Protein AF-K5WL97-F1 (afdb_monomer)

Sequence (312 aa):
MARLYLFSSLSELELNFFSGMVWQTVQSAEDGTITLSHPSKYFMLQSSIMQALLDPSARHIPRLRSFVLNNLIPFPAPEYEGNVLKSIMSGLEDFSLTAHALRFKGRRGEDMWSWFWSEMMSERFLGPAQHTLTSLTLFSDQPIGQFPTVDLSWLRFPRLMTLNLTGFVFSEHCLTEDFIVYHGRTLRSLMLDTCPMHVGNTDDTPLRPWALLYQRFSDKLTALLEFKTLRRTGWGLHEHDKRLELQSPYERSITGYGYERGKGVKLTPNVLQADRVALRNFLRTINGRRQLQHLLPLVLPELPVTPASICI

Nearest PDB structures (foldseek):
  6bro-assembly1_B  TM=5.347E-01  e=6.798E-03  Oryza sativa Japonica Group
  5zb2-assembly1_A-2  TM=4.886E-01  e=2.552E+00  Saccharomyces cerevisiae S288C
  6aje-assembly1_A  TM=2.004E-01  e=1.240E-01  Eimeria tenella
  3auo-assembly2_B  TM=2.751E-01  e=1.312E+00  Thermus thermophilus HB8
  6aje-assembly3_C  TM=2.048E-01  e=2.128E+00  Eimeria tenella

Solvent-accessible surface area (backbone atoms only — not comparable to full-atom values): 16832 Å² total; per-residue (Å²): 128,73,62,60,54,79,39,68,83,40,38,66,48,78,46,71,56,54,99,65,93,73,87,63,67,48,66,36,46,98,88,45,47,71,54,74,85,67,63,52,72,52,56,52,50,42,52,55,51,49,47,49,74,38,40,81,83,56,92,44,79,42,71,27,34,33,42,34,38,36,54,34,66,58,61,87,52,78,54,59,76,35,70,50,41,36,56,42,30,42,52,18,34,33,41,36,40,31,37,39,79,69,59,38,60,52,68,60,37,56,51,35,48,30,45,32,52,42,44,46,43,43,61,43,51,47,52,42,17,22,82,45,22,29,32,42,34,46,34,37,40,41,55,30,34,71,35,44,50,33,67,48,53,84,63,64,42,88,46,26,28,35,42,35,41,26,16,47,34,40,48,80,82,38,34,60,55,49,32,56,46,71,32,8,79,46,24,29,34,40,37,37,35,45,40,28,32,50,33,69,92,85,49,74,62,49,92,55,44,64,29,61,52,30,49,50,45,55,72,41,31,71,42,33,58,42,77,47,54,36,26,48,81,47,60,43,91,83,29,73,86,50,68,46,76,77,50,90,45,56,28,29,76,88,69,58,58,65,85,59,65,33,64,79,62,76,56,55,70,66,59,59,49,45,29,52,53,25,47,37,50,30,52,50,54,26,28,56,52,21,50,80,68,76,40,83,70,75,87,70,74,85,72,81,78,72,76,73,79,78,82,124

Mean predicted aligned error: 7.24 Å

Organism: Phanerochaete carnosa (strain HHB-10118-sp) (NCBI:txid650164)

pLDDT: mean 83.66, std 15.7, range [39.44, 98.88]

Foldseek 3Di:
DDQCLVCQVDAEDADALDPDDDQDQQEQDPVRHSPPVPDDPSVVSLLVVLCNLLPPPRPDNHQYQYYHAHADAQADDVSLVGVSLLRNLLRYQYYAHAYEQRNHPDDVSLVSVLCSQAPSCQPRRQQSNQARYQEYHYEYLKAECVQSNHANLPGHRQQHAYYAYYRYEAAPVCRVLNNVLNNLVHHAEYEYEQHAYEDDDPDLDGPDALLNSLVSCLVRNNNYQYYFYWYFPWGHPPTPPDIDGDDRAYAYDPDSIGPTGHDGRPHDPVSRLSNLVSQQVSQVSSQVVCVVVVHDGDDRDDRPDPPPPPPD

Structure (mmCIF, N/CA/C/O backbone):
data_AF-K5WL97-F1
#
_entry.id   AF-K5WL97-F1
#
loop_
_atom_site.group_PDB
_atom_site.id
_atom_site.type_symbol
_atom_site.label_atom_id
_atom_site.label_alt_id
_atom_site.label_comp_id
_atom_site.label_asym_id
_atom_site.label_entity_id
_atom_site.label_seq_id
_atom_site.pdbx_PDB_ins_code
_atom_site.Cartn_x
_atom_site.Cartn_y
_atom_site.Cartn_z
_atom_site.occupancy
_atom_site.B_iso_or_equiv
_atom_site.auth_seq_id
_atom_site.auth_comp_id
_atom_site.auth_asym_id
_atom_site.auth_atom_id
_atom_site.pdbx_PDB_model_num
ATOM 1 N N . MET A 1 1 ? 23.407 -10.280 -19.870 1.00 53.69 1 MET A N 1
ATOM 2 C CA . MET A 1 1 ? 21.979 -9.939 -19.688 1.00 53.69 1 MET A CA 1
ATOM 3 C C . MET A 1 1 ? 21.195 -11.210 -19.416 1.00 53.69 1 MET A C 1
ATOM 5 O O . MET A 1 1 ? 21.414 -12.194 -20.117 1.00 53.69 1 MET A O 1
ATOM 9 N N . ALA A 1 2 ? 20.349 -11.208 -18.385 1.00 59.25 2 ALA A N 1
ATOM 10 C CA . ALA A 1 2 ? 19.504 -12.347 -18.038 1.00 59.25 2 ALA A CA 1
ATOM 11 C C . ALA A 1 2 ? 18.442 -12.560 -19.129 1.00 59.25 2 ALA A C 1
ATOM 13 O O . ALA A 1 2 ? 17.787 -11.615 -19.552 1.00 59.25 2 ALA A O 1
ATOM 14 N N . ARG A 1 3 ? 18.304 -13.793 -19.617 1.00 72.25 3 ARG A N 1
ATOM 15 C CA . ARG A 1 3 ? 17.367 -14.165 -20.684 1.00 72.25 3 ARG A CA 1
ATOM 16 C C . ARG A 1 3 ? 16.204 -14.930 -20.062 1.00 72.25 3 ARG A C 1
ATOM 18 O O . ARG A 1 3 ? 16.258 -16.151 -19.970 1.00 72.25 3 ARG A O 1
ATOM 25 N N . LEU A 1 4 ? 15.174 -14.223 -19.600 1.00 70.50 4 LEU A N 1
ATOM 26 C CA . LEU A 1 4 ? 14.057 -14.842 -18.867 1.00 70.50 4 LEU A CA 1
ATOM 27 C C . LEU A 1 4 ? 13.275 -15.868 -19.688 1.00 70.50 4 LEU A C 1
ATOM 29 O O . LEU A 1 4 ? 12.773 -16.838 -19.134 1.00 70.50 4 LEU A O 1
ATOM 33 N N . TYR A 1 5 ? 13.260 -15.719 -21.014 1.00 72.06 5 TYR A N 1
ATOM 34 C CA . TYR A 1 5 ? 12.670 -16.701 -21.924 1.00 72.06 5 TYR A CA 1
ATOM 35 C C . TYR A 1 5 ? 13.325 -18.092 -21.846 1.00 72.06 5 TYR A C 1
ATOM 37 O O . TYR A 1 5 ? 12.736 -19.060 -22.317 1.00 72.06 5 TYR A O 1
ATOM 45 N N . LEU A 1 6 ? 14.533 -18.216 -21.276 1.00 79.69 6 LEU A N 1
ATOM 46 C CA . LEU A 1 6 ? 15.179 -19.515 -21.050 1.00 79.69 6 LEU A CA 1
ATOM 47 C C . LEU A 1 6 ? 14.537 -20.303 -19.900 1.00 79.69 6 LEU A C 1
ATOM 49 O O . LEU A 1 6 ? 14.788 -21.497 -19.767 1.00 79.69 6 LEU A O 1
ATOM 53 N N . PHE A 1 7 ? 13.703 -19.656 -19.087 1.00 84.88 7 PHE A N 1
ATOM 54 C CA . PHE A 1 7 ? 13.047 -20.245 -17.927 1.00 84.88 7 PHE A CA 1
ATOM 55 C C . PHE A 1 7 ? 11.532 -20.282 -18.159 1.00 84.88 7 PHE A C 1
ATOM 57 O O . PHE A 1 7 ? 10.769 -19.561 -17.523 1.00 84.88 7 PHE A O 1
ATOM 64 N N . SER A 1 8 ? 11.073 -21.118 -19.095 1.00 82.94 8 SER A N 1
ATOM 65 C CA . SER A 1 8 ? 9.646 -21.221 -19.452 1.00 82.94 8 SER A CA 1
ATOM 66 C 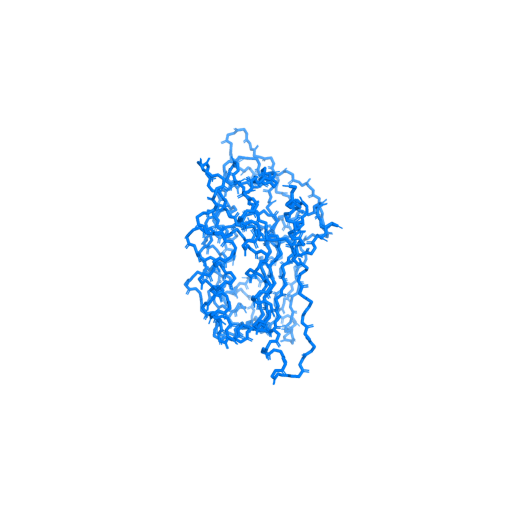C . SER A 1 8 ? 8.744 -21.651 -18.288 1.00 82.94 8 SER A C 1
ATOM 68 O O . SER A 1 8 ? 7.566 -21.302 -18.270 1.00 82.94 8 SER A O 1
ATOM 70 N N . SER A 1 9 ? 9.302 -22.362 -17.305 1.00 90.06 9 SER A N 1
ATOM 71 C CA . SER A 1 9 ? 8.612 -22.792 -16.083 1.00 90.06 9 SER A CA 1
ATOM 72 C C . SER A 1 9 ? 8.695 -21.774 -14.940 1.00 90.06 9 SER A C 1
ATOM 74 O O . SER A 1 9 ? 8.261 -22.080 -13.833 1.00 90.06 9 SER A O 1
ATOM 76 N N . LEU A 1 10 ? 9.282 -20.591 -15.166 1.00 93.50 10 LEU A N 1
ATOM 77 C CA . LEU A 1 10 ? 9.395 -19.558 -14.140 1.00 93.50 10 LEU A CA 1
ATOM 78 C C . LEU A 1 10 ? 8.005 -19.010 -13.800 1.00 93.50 10 LEU A C 1
ATOM 80 O O . LEU A 1 10 ? 7.361 -18.372 -14.632 1.00 93.50 10 LEU A O 1
ATOM 84 N N . SER A 1 11 ? 7.555 -19.255 -12.573 1.00 95.19 11 SER A N 1
ATOM 85 C CA . SER A 1 11 ? 6.292 -18.741 -12.033 1.00 95.19 11 SER A CA 1
ATOM 86 C C . SER A 1 11 ? 6.491 -17.642 -10.996 1.00 95.19 11 SER A C 1
ATOM 88 O O . SER A 1 11 ? 5.542 -16.940 -10.665 1.00 95.19 11 SER A O 1
ATOM 90 N N . GLU A 1 12 ? 7.701 -17.481 -10.475 1.00 97.00 12 GLU A N 1
ATOM 91 C CA . GLU A 1 12 ? 8.010 -16.524 -9.419 1.00 97.00 12 GLU A CA 1
ATOM 92 C C . GLU A 1 12 ? 9.298 -15.800 -9.778 1.00 97.00 12 GLU A C 1
ATOM 94 O O . GLU A 1 12 ? 10.274 -16.425 -10.197 1.00 97.00 12 GLU A O 1
ATOM 99 N N . LEU A 1 13 ? 9.293 -14.479 -9.646 1.00 95.69 13 LEU A N 1
ATOM 100 C CA . LEU A 1 13 ? 10.468 -13.660 -9.887 1.00 95.69 13 LEU A CA 1
ATOM 101 C C . LEU A 1 13 ? 10.638 -12.677 -8.738 1.00 95.69 13 LEU A C 1
ATOM 103 O O . LEU A 1 13 ? 9.755 -11.870 -8.464 1.00 95.69 13 LEU A O 1
ATOM 107 N N . GLU A 1 14 ? 11.805 -12.717 -8.111 1.00 96.50 14 GLU A N 1
ATOM 108 C CA . GLU A 1 14 ? 12.216 -11.740 -7.114 1.00 96.50 14 GLU A CA 1
ATOM 109 C C . GLU A 1 14 ? 13.454 -11.000 -7.614 1.00 96.50 14 GLU A C 1
ATOM 111 O O . GLU A 1 14 ? 14.476 -11.607 -7.943 1.00 96.50 14 GLU A O 1
ATOM 116 N N . LEU A 1 15 ? 13.355 -9.675 -7.674 1.00 94.69 15 LEU A N 1
ATOM 117 C CA . LEU A 1 15 ? 14.452 -8.791 -8.036 1.00 94.69 15 LEU A CA 1
ATOM 118 C C . LEU A 1 15 ? 14.827 -7.941 -6.829 1.00 94.69 15 LEU A C 1
ATOM 120 O O . LEU A 1 15 ? 14.025 -7.155 -6.339 1.00 94.69 15 LEU A O 1
ATOM 124 N N . ASN A 1 16 ? 16.074 -8.081 -6.386 1.00 92.69 16 ASN A N 1
ATOM 125 C CA . ASN A 1 16 ? 16.673 -7.270 -5.335 1.00 92.69 16 ASN A CA 1
ATOM 126 C C . ASN A 1 16 ? 17.700 -6.329 -5.973 1.00 92.69 16 ASN A C 1
ATOM 128 O O . ASN A 1 16 ? 18.795 -6.765 -6.331 1.00 92.69 16 ASN A O 1
ATOM 132 N N . PHE A 1 17 ? 17.365 -5.047 -6.142 1.00 88.62 17 PHE A N 1
ATOM 133 C CA . PHE A 1 17 ? 18.249 -4.115 -6.862 1.00 88.62 17 PHE A CA 1
ATOM 134 C C . PHE A 1 17 ? 19.464 -3.672 -6.041 1.00 88.62 17 PHE A C 1
ATOM 136 O O . PHE A 1 17 ? 20.511 -3.345 -6.603 1.00 88.62 17 PHE A O 1
ATOM 143 N N . PHE A 1 18 ? 19.358 -3.687 -4.713 1.00 84.31 18 PHE A N 1
ATOM 144 C CA . PHE A 1 18 ? 20.488 -3.479 -3.813 1.00 84.31 18 PHE A CA 1
ATOM 145 C C . PHE A 1 18 ? 20.250 -4.136 -2.454 1.00 84.31 18 PHE A C 1
ATOM 147 O O . PHE A 1 18 ? 19.113 -4.299 -2.026 1.00 84.31 18 PHE A O 1
ATOM 154 N N . SER A 1 19 ? 21.327 -4.523 -1.768 1.00 72.62 19 SER A N 1
ATOM 155 C CA . SER A 1 19 ? 21.291 -5.270 -0.499 1.00 72.62 19 SER A CA 1
ATOM 156 C C . SER A 1 19 ? 21.104 -4.393 0.746 1.00 72.62 19 SER A C 1
ATOM 158 O O . SER A 1 19 ? 21.265 -4.870 1.866 1.00 72.62 19 SER A O 1
ATOM 160 N N . GLY A 1 20 ? 20.843 -3.098 0.568 1.00 65.44 20 GLY A N 1
ATOM 161 C CA . GLY A 1 20 ? 20.762 -2.124 1.653 1.00 65.44 20 GLY A CA 1
ATOM 162 C C . GLY A 1 20 ? 21.458 -0.802 1.334 1.00 65.44 20 GLY A C 1
ATOM 163 O O . GLY A 1 20 ? 21.902 -0.554 0.214 1.00 65.44 20 GLY A O 1
ATOM 164 N N . MET A 1 21 ? 21.509 0.069 2.341 1.00 54.97 21 MET A N 1
ATOM 165 C CA . MET A 1 21 ? 21.820 1.496 2.229 1.00 54.97 21 MET A CA 1
ATOM 166 C C . MET A 1 21 ? 23.235 1.794 1.748 1.00 54.97 21 MET A C 1
ATOM 168 O O . MET A 1 21 ? 24.157 1.993 2.537 1.00 54.97 21 MET A O 1
ATOM 172 N N . VAL A 1 22 ? 23.398 1.947 0.443 1.00 53.09 22 VAL A N 1
ATOM 173 C CA . VAL A 1 22 ? 24.505 2.742 -0.075 1.00 53.09 22 VAL A CA 1
ATOM 174 C C . VAL A 1 22 ? 23.921 4.046 -0.580 1.00 53.09 22 VAL A C 1
ATOM 176 O O . VAL A 1 22 ? 23.396 4.136 -1.687 1.00 53.09 22 VAL A O 1
ATOM 179 N N . TRP A 1 23 ? 24.012 5.050 0.289 1.00 57.72 23 TRP A N 1
ATOM 180 C CA . TRP A 1 23 ? 23.694 6.441 0.010 1.00 57.72 23 TRP A CA 1
ATOM 181 C C . TRP A 1 23 ? 24.541 6.936 -1.160 1.00 57.72 23 TRP A C 1
ATOM 183 O O . TRP A 1 23 ? 25.694 7.321 -0.989 1.00 57.72 23 TRP A O 1
ATOM 193 N N . GLN A 1 24 ? 23.975 6.936 -2.360 1.00 54.75 24 GLN A N 1
ATOM 194 C CA . GLN A 1 24 ? 24.467 7.792 -3.428 1.00 54.75 24 GLN A CA 1
ATOM 195 C C . GLN A 1 24 ? 23.456 8.914 -3.588 1.00 54.75 24 GLN A C 1
ATOM 197 O O . GLN A 1 24 ? 22.413 8.749 -4.216 1.00 54.75 24 GLN A O 1
ATOM 202 N N . THR A 1 25 ? 23.757 10.055 -2.966 1.00 55.66 25 THR A N 1
ATOM 203 C CA . THR A 1 25 ? 23.112 11.316 -3.321 1.00 55.66 25 THR A CA 1
ATOM 204 C C . THR A 1 25 ? 23.395 11.528 -4.798 1.00 55.66 25 THR A C 1
ATOM 206 O O . THR A 1 25 ? 24.547 11.749 -5.176 1.00 55.66 25 THR A O 1
ATOM 209 N N . VAL A 1 26 ? 22.371 11.427 -5.642 1.00 55.25 26 VAL A N 1
ATOM 210 C CA . VAL A 1 26 ? 22.506 11.900 -7.015 1.00 55.25 26 VAL A CA 1
ATOM 211 C C . VAL A 1 26 ? 22.579 13.416 -6.903 1.00 55.25 26 VAL A C 1
ATOM 213 O O . VAL A 1 26 ? 21.609 14.066 -6.505 1.00 55.25 26 VAL A O 1
ATOM 216 N N . GLN A 1 27 ? 23.770 13.965 -7.130 1.00 52.19 27 GLN A N 1
ATOM 217 C CA . GLN A 1 27 ? 23.957 15.408 -7.152 1.00 52.19 27 GLN A CA 1
ATOM 218 C C . GLN A 1 27 ? 23.171 15.946 -8.349 1.00 52.19 27 GLN A C 1
ATOM 220 O O . GLN A 1 27 ? 23.410 15.545 -9.487 1.00 52.19 27 GLN A O 1
ATOM 225 N N . SER A 1 28 ? 22.192 16.810 -8.092 1.00 51.44 28 SER A N 1
ATOM 226 C CA . SER A 1 28 ? 21.705 17.704 -9.135 1.00 51.44 28 SER A CA 1
ATOM 227 C C . SER A 1 28 ? 22.792 18.738 -9.407 1.00 51.44 28 SER A C 1
ATOM 229 O O . SER A 1 28 ? 23.529 19.127 -8.496 1.00 51.44 28 SER A O 1
ATOM 231 N N . ALA A 1 29 ? 22.920 19.158 -10.662 1.00 53.69 29 ALA A N 1
ATOM 232 C CA . ALA A 1 29 ? 23.665 20.368 -10.963 1.00 53.69 29 ALA A CA 1
ATOM 233 C C . ALA A 1 29 ? 22.989 21.566 -10.264 1.00 53.69 29 ALA A C 1
ATOM 235 O O . ALA A 1 29 ? 21.813 21.501 -9.896 1.00 53.69 29 ALA A O 1
ATOM 236 N N . GLU A 1 30 ? 23.730 22.656 -10.056 1.00 51.94 30 GLU A N 1
ATOM 237 C CA . GLU A 1 30 ? 23.244 23.848 -9.337 1.00 51.94 30 GLU A CA 1
ATOM 238 C C . GLU A 1 30 ? 21.983 24.472 -9.965 1.00 51.94 30 GLU A C 1
ATOM 240 O O . GLU A 1 30 ? 21.205 25.124 -9.273 1.00 51.94 30 GLU A O 1
ATOM 245 N N . ASP A 1 31 ? 21.733 24.215 -11.251 1.00 57.56 31 ASP A N 1
ATOM 246 C CA . ASP A 1 31 ? 20.537 24.633 -11.993 1.00 57.56 31 ASP A CA 1
ATOM 247 C C . ASP A 1 31 ? 19.315 23.709 -11.793 1.00 57.56 31 ASP A C 1
ATOM 249 O O . ASP A 1 31 ? 18.264 23.906 -12.405 1.00 57.56 31 ASP A O 1
ATOM 253 N N . GLY A 1 32 ? 19.431 22.682 -10.945 1.00 51.22 32 GLY A N 1
ATOM 254 C CA . GLY A 1 32 ? 18.384 21.689 -10.711 1.00 51.22 32 GLY A CA 1
ATOM 255 C C . GLY A 1 32 ? 18.266 20.636 -11.815 1.00 51.22 32 GLY A C 1
ATOM 256 O O . GLY A 1 32 ? 17.398 19.757 -11.728 1.00 51.22 32 GLY A O 1
ATOM 257 N N . THR A 1 33 ? 19.135 20.654 -12.832 1.00 51.44 33 THR A N 1
ATOM 258 C CA . THR A 1 33 ? 19.201 19.554 -13.789 1.00 51.44 33 THR A CA 1
ATOM 259 C C . THR A 1 33 ? 19.805 18.334 -13.098 1.00 51.44 33 THR A C 1
ATOM 261 O O . THR A 1 33 ? 20.938 18.323 -12.615 1.00 51.44 33 THR A O 1
ATOM 264 N N . ILE A 1 34 ? 19.022 17.254 -13.023 1.00 53.06 34 ILE A N 1
ATOM 265 C CA . ILE A 1 34 ? 19.583 15.927 -12.774 1.00 53.06 34 ILE A CA 1
ATOM 266 C C . ILE A 1 34 ? 20.443 15.629 -13.992 1.00 53.06 34 ILE A C 1
ATOM 268 O O . ILE A 1 34 ? 19.932 15.268 -15.056 1.00 53.06 34 ILE A O 1
ATOM 272 N N . THR A 1 35 ? 21.748 15.824 -13.854 1.00 53.28 35 THR A N 1
ATOM 273 C CA . THR A 1 35 ? 22.662 15.331 -14.863 1.00 53.28 35 THR A CA 1
ATOM 274 C C . THR A 1 35 ? 22.737 13.822 -14.659 1.00 53.28 35 THR A C 1
ATOM 276 O O . THR A 1 35 ? 23.402 13.307 -13.767 1.00 53.28 35 THR A O 1
ATOM 279 N N . LEU A 1 36 ? 22.052 13.078 -15.531 1.00 56.56 36 LEU A N 1
ATOM 280 C CA . LEU A 1 36 ? 22.281 11.640 -15.733 1.00 56.56 36 LEU A CA 1
ATOM 281 C C . LEU A 1 36 ? 23.707 11.358 -16.252 1.00 56.56 36 LEU A C 1
ATOM 283 O O . LEU A 1 36 ? 23.977 10.268 -16.736 1.00 56.56 36 LEU A O 1
ATOM 287 N N . SER A 1 37 ? 24.617 12.334 -16.194 1.00 54.91 37 SER A N 1
ATOM 288 C CA . SER A 1 37 ? 26.017 12.194 -16.574 1.00 54.91 37 SER A CA 1
ATOM 289 C C . SER A 1 37 ? 26.743 11.205 -15.661 1.00 54.91 37 SER A C 1
ATOM 291 O O . SER A 1 37 ? 27.667 10.539 -16.113 1.00 54.91 37 SER A O 1
ATOM 293 N N . HIS A 1 38 ? 26.293 11.061 -14.407 1.00 62.38 38 HIS A N 1
ATOM 294 C CA . HIS A 1 38 ? 26.861 10.127 -13.431 1.00 62.38 38 HIS A CA 1
ATOM 295 C C . HIS A 1 38 ? 25.749 9.383 -12.671 1.00 62.38 38 HIS A C 1
ATOM 297 O O . HIS A 1 38 ? 25.527 9.635 -11.482 1.00 62.38 38 HIS A O 1
ATOM 303 N N . PRO A 1 39 ? 25.006 8.483 -13.341 1.00 70.69 39 PRO A N 1
ATOM 304 C CA . PRO A 1 39 ? 23.954 7.718 -12.692 1.00 70.69 39 PRO A CA 1
ATOM 305 C C . PRO A 1 39 ? 24.554 6.838 -11.593 1.00 70.69 39 PRO A C 1
ATOM 307 O O . PRO A 1 39 ? 25.670 6.326 -11.719 1.00 70.69 39 PRO A O 1
ATOM 310 N N . SER A 1 40 ? 23.800 6.629 -10.511 1.00 76.50 40 SER A N 1
ATOM 311 C CA . SER A 1 40 ? 24.225 5.686 -9.480 1.00 76.50 40 SER A CA 1
ATOM 312 C C . SER A 1 40 ? 24.391 4.296 -10.096 1.00 76.50 40 SER A C 1
ATOM 314 O O . SER A 1 40 ? 23.637 3.892 -10.988 1.00 76.50 40 SER A O 1
ATOM 316 N N . LYS A 1 41 ? 25.360 3.520 -9.604 1.00 82.38 41 LYS A N 1
ATOM 317 C CA . LYS A 1 41 ? 25.552 2.140 -10.086 1.00 82.38 41 LYS A CA 1
ATOM 318 C C . LYS A 1 41 ? 24.291 1.279 -9.901 1.00 82.38 41 LYS A C 1
ATOM 320 O O . LYS A 1 41 ? 24.058 0.364 -10.681 1.00 82.38 41 LYS A O 1
ATOM 325 N N . TYR A 1 42 ? 23.466 1.602 -8.901 1.00 84.12 42 TYR A N 1
ATOM 326 C CA . TYR A 1 42 ? 22.190 0.935 -8.628 1.00 84.12 42 TYR A CA 1
ATOM 327 C C . TYR A 1 42 ? 21.121 1.294 -9.646 1.00 84.12 42 TYR A C 1
ATOM 329 O O . TYR A 1 42 ? 20.411 0.410 -10.110 1.00 84.12 42 TYR A O 1
ATOM 337 N N . PHE A 1 43 ? 21.049 2.565 -10.044 1.00 83.19 43 PHE A N 1
ATOM 338 C CA . PHE A 1 43 ? 20.164 2.988 -11.118 1.00 83.19 43 PHE A CA 1
ATOM 339 C C . PHE A 1 43 ? 20.529 2.291 -12.431 1.00 83.19 43 PHE A C 1
ATOM 341 O O . PHE A 1 43 ? 19.660 1.726 -13.088 1.00 83.19 43 PHE A O 1
ATOM 348 N N . MET A 1 44 ? 21.822 2.251 -12.772 1.00 85.19 44 MET A N 1
ATOM 349 C CA . MET A 1 44 ? 22.293 1.556 -13.974 1.00 85.19 44 MET A CA 1
ATOM 350 C C . MET A 1 44 ? 21.991 0.059 -13.933 1.00 85.19 44 MET A C 1
ATOM 352 O O . MET A 1 44 ? 21.561 -0.507 -14.938 1.00 85.19 44 MET A O 1
ATOM 356 N N . LEU A 1 45 ? 22.182 -0.579 -12.775 1.00 87.31 45 LEU A N 1
ATOM 357 C CA . LEU A 1 45 ? 21.852 -1.987 -12.581 1.00 87.31 45 LEU A CA 1
ATOM 358 C C . LEU A 1 45 ? 20.349 -2.236 -12.747 1.00 87.31 45 LEU A C 1
ATOM 360 O O . LEU A 1 45 ? 19.968 -3.106 -13.526 1.00 87.31 45 LEU A O 1
ATOM 364 N N . GLN A 1 46 ? 19.504 -1.456 -12.066 1.00 90.62 46 GLN A N 1
ATOM 365 C CA . GLN A 1 46 ? 18.051 -1.552 -12.184 1.00 90.62 46 GLN A CA 1
ATOM 366 C C . GLN A 1 46 ? 17.601 -1.348 -13.629 1.00 90.62 46 GLN A C 1
ATOM 368 O O . GLN A 1 46 ? 16.898 -2.200 -14.159 1.00 90.62 46 GLN A O 1
ATOM 373 N N . SER A 1 47 ? 18.039 -0.270 -14.283 1.00 88.50 47 SER A N 1
ATOM 374 C CA . SER A 1 47 ? 17.698 0.018 -15.680 1.00 88.50 47 SER A CA 1
ATOM 375 C C . SER A 1 47 ? 18.116 -1.131 -16.601 1.00 88.50 47 SER A C 1
ATOM 377 O O . SER A 1 47 ? 17.291 -1.625 -17.362 1.00 88.50 47 SER A O 1
ATOM 379 N N . SER A 1 48 ? 19.336 -1.656 -16.450 1.00 89.69 48 SER A N 1
ATOM 380 C CA . SER A 1 48 ? 19.821 -2.787 -17.256 1.00 89.69 48 SER A CA 1
ATOM 381 C C . SER A 1 48 ? 18.999 -4.065 -17.044 1.00 89.69 48 SER A C 1
ATOM 383 O O . SER A 1 48 ? 18.745 -4.803 -17.996 1.00 89.69 48 SER A O 1
ATOM 385 N N . ILE A 1 49 ? 18.593 -4.350 -15.800 1.00 90.69 49 ILE A N 1
ATOM 386 C CA . ILE A 1 49 ? 17.746 -5.505 -15.472 1.00 90.69 49 ILE A CA 1
ATOM 387 C C . ILE A 1 49 ? 16.346 -5.315 -16.055 1.00 90.69 49 ILE A C 1
ATOM 389 O O . ILE A 1 49 ? 15.842 -6.226 -16.709 1.00 90.69 49 ILE A O 1
ATOM 393 N N . MET A 1 50 ? 15.733 -4.146 -15.852 1.00 91.81 50 MET A N 1
ATOM 394 C CA . MET A 1 50 ? 14.376 -3.866 -16.319 1.00 91.81 50 MET A CA 1
ATOM 395 C C . MET A 1 50 ? 14.302 -3.822 -17.846 1.00 91.81 50 MET A C 1
ATOM 397 O O . MET A 1 50 ? 13.379 -4.399 -18.403 1.00 91.81 50 MET A O 1
ATOM 401 N N . GLN A 1 51 ? 15.298 -3.255 -18.532 1.00 90.19 51 GLN A N 1
ATOM 402 C CA . GLN A 1 51 ? 15.408 -3.313 -19.994 1.00 90.19 51 GLN A CA 1
ATOM 403 C C . GLN A 1 51 ? 15.474 -4.750 -20.503 1.00 90.19 51 GLN A C 1
ATOM 405 O O . GLN A 1 51 ? 14.762 -5.102 -21.435 1.00 90.19 51 GLN A O 1
ATOM 410 N N . ALA A 1 52 ? 16.292 -5.600 -19.877 1.00 88.69 52 ALA A N 1
ATOM 411 C CA . ALA A 1 52 ? 16.398 -7.001 -20.277 1.00 88.69 52 ALA A CA 1
ATOM 412 C C . ALA A 1 52 ? 15.118 -7.805 -19.974 1.00 88.69 52 ALA A C 1
ATOM 414 O O . ALA A 1 52 ? 14.756 -8.696 -20.740 1.00 88.69 52 ALA A O 1
ATOM 415 N N . LEU A 1 53 ? 14.438 -7.506 -18.862 1.00 89.31 53 LEU A N 1
ATOM 416 C CA . LEU A 1 53 ? 13.174 -8.137 -18.465 1.00 89.31 53 LEU A CA 1
ATOM 417 C C . LEU A 1 53 ? 12.011 -7.715 -19.372 1.00 89.31 53 LEU A C 1
ATOM 419 O O . LEU A 1 53 ? 11.155 -8.537 -19.692 1.00 89.31 53 LEU A O 1
ATOM 423 N N . LEU A 1 54 ? 11.980 -6.444 -19.766 1.00 91.06 54 LEU A N 1
ATOM 424 C CA . LEU A 1 54 ? 10.881 -5.822 -20.502 1.00 91.06 54 LEU A CA 1
ATOM 425 C C . LEU A 1 54 ? 11.158 -5.697 -22.006 1.00 91.06 54 LEU A C 1
ATOM 427 O O . LEU A 1 54 ? 10.422 -5.006 -22.708 1.00 91.06 54 LEU A O 1
ATOM 431 N N . ASP A 1 55 ? 12.191 -6.381 -22.505 1.00 89.25 55 ASP A N 1
ATOM 432 C CA . ASP A 1 55 ? 12.565 -6.388 -23.917 1.00 89.25 55 ASP A CA 1
ATOM 433 C C . ASP A 1 55 ? 11.437 -6.998 -24.777 1.00 89.25 55 ASP A C 1
ATOM 435 O O . ASP A 1 55 ? 11.151 -8.196 -24.668 1.00 89.25 55 ASP A O 1
ATOM 439 N N . PRO A 1 56 ? 10.800 -6.218 -25.673 1.00 86.06 56 PRO A N 1
ATOM 440 C CA . PRO A 1 56 ? 9.722 -6.711 -26.527 1.00 86.06 56 PRO A CA 1
ATOM 441 C C . PRO A 1 56 ? 10.194 -7.736 -27.566 1.00 86.06 56 PRO A C 1
ATOM 443 O O . PRO A 1 56 ? 9.367 -8.446 -28.136 1.00 86.06 56 PRO A O 1
ATOM 446 N N . SER A 1 57 ? 11.502 -7.835 -27.826 1.00 86.81 57 SER A N 1
ATOM 447 C CA . SER A 1 57 ? 12.071 -8.849 -28.718 1.00 86.81 57 SER A CA 1
ATOM 448 C C . SER A 1 57 ? 12.153 -10.241 -28.074 1.00 86.81 57 SER A C 1
ATOM 450 O O . SER A 1 57 ? 12.418 -11.236 -28.763 1.00 86.81 57 SER A O 1
ATOM 452 N N . ALA A 1 58 ? 11.889 -10.347 -26.766 1.00 81.88 58 ALA A N 1
ATOM 453 C CA . ALA A 1 58 ? 11.829 -11.621 -26.070 1.00 81.88 58 ALA A CA 1
ATOM 454 C C . ALA A 1 58 ? 10.702 -12.495 -26.646 1.00 81.88 58 ALA A C 1
ATOM 456 O O . ALA A 1 58 ? 9.517 -12.197 -26.528 1.00 81.88 58 ALA A O 1
ATOM 457 N N . ARG A 1 59 ? 11.079 -13.629 -27.249 1.00 77.62 59 ARG A N 1
ATOM 458 C CA . ARG A 1 59 ? 10.142 -14.543 -27.931 1.00 77.62 59 ARG A CA 1
ATOM 459 C C . ARG A 1 59 ? 9.099 -15.177 -27.006 1.00 77.62 59 ARG A C 1
ATOM 461 O O . ARG A 1 59 ? 8.089 -15.670 -27.496 1.00 77.62 59 ARG A O 1
ATOM 468 N N . HIS A 1 60 ? 9.362 -15.224 -25.701 1.00 82.69 60 HIS A N 1
ATOM 469 C CA . HIS A 1 60 ? 8.469 -15.826 -24.720 1.00 82.69 60 HIS A CA 1
ATOM 470 C C . HIS A 1 60 ? 8.564 -15.090 -23.384 1.00 82.69 60 HIS A C 1
ATOM 472 O O . HIS A 1 60 ? 9.630 -15.047 -22.769 1.00 82.69 60 HIS A O 1
ATOM 478 N N . ILE A 1 61 ? 7.436 -14.558 -22.917 1.00 82.00 61 ILE A N 1
ATOM 479 C CA . ILE A 1 61 ? 7.304 -13.961 -21.587 1.00 82.00 61 ILE A CA 1
ATOM 480 C C . ILE A 1 61 ? 6.808 -15.070 -20.650 1.00 82.00 61 ILE A C 1
ATOM 482 O O . ILE A 1 61 ? 5.746 -15.641 -20.914 1.00 82.00 61 ILE A O 1
ATOM 486 N N . PRO A 1 62 ? 7.563 -15.451 -19.603 1.00 85.81 62 PRO A N 1
ATOM 487 C CA . PRO A 1 62 ? 7.091 -16.448 -18.652 1.00 85.81 62 PRO A CA 1
ATOM 488 C C . PRO A 1 62 ? 5.817 -15.955 -17.956 1.00 85.81 62 PRO A C 1
ATOM 490 O O . PRO A 1 62 ? 5.668 -14.768 -17.658 1.00 85.81 62 PRO A O 1
ATOM 493 N N . ARG A 1 63 ? 4.886 -16.875 -17.692 1.00 90.56 63 ARG A N 1
ATOM 494 C CA . ARG A 1 63 ? 3.653 -16.563 -16.966 1.00 90.56 63 ARG A CA 1
ATOM 495 C C . ARG A 1 63 ? 3.943 -16.547 -15.469 1.00 90.56 63 ARG A C 1
ATOM 497 O O . ARG A 1 63 ? 3.786 -17.560 -14.788 1.00 90.56 63 ARG A O 1
ATOM 504 N N . LEU A 1 64 ? 4.363 -15.389 -14.978 1.00 95.69 64 LEU A N 1
ATOM 505 C CA . LEU A 1 64 ? 4.584 -15.169 -13.556 1.00 95.69 64 LEU A CA 1
ATOM 506 C C . LEU A 1 64 ? 3.248 -15.164 -12.798 1.00 95.69 64 LEU A C 1
ATOM 508 O O . LEU A 1 64 ? 2.255 -14.610 -13.265 1.00 95.69 64 LEU A O 1
ATOM 512 N N . ARG A 1 65 ? 3.248 -15.800 -11.628 1.00 97.62 65 ARG A N 1
ATOM 513 C CA . ARG A 1 65 ? 2.214 -15.733 -10.590 1.00 97.62 65 ARG A CA 1
ATOM 514 C C . ARG A 1 65 ? 2.628 -14.779 -9.477 1.00 97.62 65 ARG A C 1
ATOM 516 O O . ARG A 1 65 ? 1.790 -14.025 -9.003 1.00 97.62 65 ARG A O 1
ATOM 523 N N . SER A 1 66 ? 3.908 -14.791 -9.105 1.00 98.38 66 SER A N 1
ATOM 524 C CA . SER A 1 66 ? 4.468 -13.906 -8.084 1.00 98.38 66 SER A CA 1
ATOM 525 C C . SER A 1 66 ? 5.553 -13.019 -8.677 1.00 98.38 66 SER A C 1
ATOM 527 O O . SER A 1 66 ? 6.438 -13.499 -9.395 1.00 98.38 66 SER A O 1
ATOM 529 N N . PHE A 1 67 ? 5.488 -11.724 -8.376 1.00 97.81 67 PHE A N 1
ATOM 530 C CA . PHE A 1 67 ? 6.523 -10.773 -8.756 1.00 97.81 67 PHE A CA 1
ATOM 531 C C . PHE A 1 67 ? 6.867 -9.845 -7.594 1.00 97.81 67 PHE A C 1
ATOM 533 O O . PHE A 1 67 ? 6.017 -9.120 -7.073 1.00 97.81 67 PHE A O 1
ATOM 540 N N . VAL A 1 68 ? 8.136 -9.872 -7.197 1.00 97.88 68 VAL A N 1
ATOM 541 C CA . VAL A 1 68 ? 8.663 -9.115 -6.065 1.00 97.88 68 VAL A CA 1
ATOM 542 C C . VAL A 1 68 ? 9.759 -8.173 -6.555 1.00 97.88 68 VAL A C 1
ATOM 544 O O . VAL A 1 68 ? 10.771 -8.601 -7.110 1.00 97.88 68 VAL A O 1
ATOM 547 N N . LEU A 1 69 ? 9.549 -6.877 -6.340 1.00 96.06 69 LEU A N 1
ATOM 548 C CA . LEU A 1 69 ? 10.485 -5.801 -6.645 1.00 96.06 69 LEU A CA 1
ATOM 549 C C . LEU A 1 69 ? 10.985 -5.188 -5.341 1.00 96.06 69 LEU A C 1
ATOM 551 O O . LEU A 1 69 ? 10.338 -4.322 -4.753 1.00 96.06 69 LEU A O 1
ATOM 555 N N . ASN A 1 70 ? 12.152 -5.636 -4.900 1.00 93.75 70 ASN A N 1
ATOM 556 C CA . ASN A 1 70 ? 12.782 -5.157 -3.685 1.00 93.75 70 ASN A CA 1
ATOM 557 C C . ASN A 1 70 ? 13.803 -4.072 -4.001 1.00 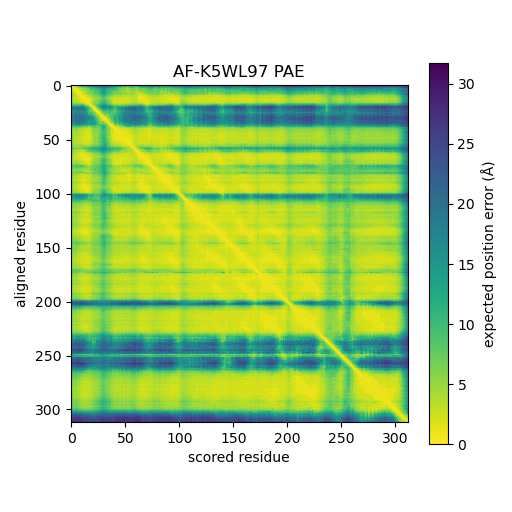93.75 70 ASN A C 1
ATOM 559 O O . ASN A 1 70 ? 14.696 -4.231 -4.841 1.00 93.75 70 ASN A O 1
ATOM 563 N N . ASN A 1 71 ? 13.719 -3.003 -3.225 1.00 90.25 71 ASN A N 1
ATOM 564 C CA . ASN A 1 71 ? 14.639 -1.886 -3.241 1.00 90.25 71 ASN A CA 1
ATOM 565 C C . ASN A 1 71 ? 14.604 -1.149 -4.587 1.00 90.25 71 ASN A C 1
ATOM 567 O O . ASN A 1 71 ? 15.632 -0.813 -5.163 1.00 90.25 71 ASN A O 1
ATOM 571 N N . LEU A 1 72 ? 13.400 -0.931 -5.119 1.00 91.81 72 LEU A N 1
ATOM 572 C CA . LEU A 1 72 ? 13.190 -0.230 -6.377 1.00 91.81 72 LEU A CA 1
ATOM 573 C C . LEU A 1 72 ? 13.489 1.262 -6.199 1.00 91.81 72 LEU A C 1
ATOM 575 O O . LEU A 1 72 ? 12.939 1.925 -5.320 1.00 91.81 72 LEU A O 1
ATOM 579 N N . ILE A 1 73 ? 14.317 1.806 -7.082 1.00 88.75 73 ILE A N 1
ATOM 580 C CA . ILE A 1 73 ? 14.429 3.244 -7.291 1.00 88.75 73 ILE A CA 1
ATOM 581 C C . ILE A 1 73 ? 13.211 3.676 -8.121 1.00 88.75 73 ILE A C 1
ATOM 583 O O . ILE A 1 73 ? 13.090 3.243 -9.274 1.00 88.75 73 ILE A O 1
ATOM 587 N N . PRO A 1 74 ? 12.320 4.524 -7.587 1.00 86.81 74 PRO A N 1
ATOM 588 C CA . PRO A 1 74 ? 11.163 5.042 -8.301 1.00 86.81 74 PRO A CA 1
ATOM 589 C C . PRO A 1 74 ? 11.644 6.083 -9.300 1.00 86.81 74 PRO A C 1
ATOM 591 O O . PRO A 1 74 ? 11.736 7.279 -9.031 1.00 86.81 74 PRO A O 1
ATOM 594 N N . PHE A 1 75 ? 12.035 5.577 -10.456 1.00 83.44 75 PHE A N 1
ATOM 595 C CA . PHE A 1 75 ? 12.386 6.370 -11.606 1.00 83.44 75 PHE A CA 1
ATOM 596 C C . PHE A 1 75 ? 11.483 5.944 -12.748 1.00 83.44 75 PHE A C 1
ATOM 598 O O . PHE A 1 75 ? 11.347 4.742 -12.997 1.00 83.44 75 PHE A O 1
ATOM 605 N N . PRO A 1 76 ? 10.897 6.900 -13.461 1.00 76.94 76 PRO A N 1
ATOM 606 C CA . PRO A 1 76 ? 10.072 6.583 -14.596 1.00 76.94 76 PRO A CA 1
ATOM 607 C C . PRO A 1 76 ? 10.916 6.166 -15.797 1.00 76.94 76 PRO A C 1
ATOM 609 O O . PRO A 1 76 ? 11.497 6.984 -16.511 1.00 76.94 76 PRO A O 1
ATOM 612 N N . ALA A 1 77 ? 11.002 4.863 -15.998 1.00 82.62 77 ALA A N 1
ATOM 613 C CA . ALA A 1 77 ? 11.743 4.278 -17.094 1.00 82.62 77 ALA A CA 1
ATOM 614 C C . ALA A 1 77 ? 10.772 4.042 -18.274 1.00 82.62 77 ALA A C 1
ATOM 616 O O . ALA A 1 77 ? 9.703 3.466 -18.041 1.00 82.62 77 ALA A O 1
ATOM 617 N N . PRO A 1 78 ? 11.087 4.463 -19.519 1.00 83.88 78 PRO A N 1
ATOM 618 C CA . PRO A 1 78 ? 10.227 4.229 -20.690 1.00 83.88 78 PRO A CA 1
ATOM 619 C C . PRO A 1 78 ? 9.841 2.756 -20.884 1.00 83.88 78 PRO A C 1
ATOM 621 O O . PRO A 1 78 ? 8.793 2.430 -21.436 1.00 83.88 78 PRO A O 1
ATOM 624 N N . GLU A 1 79 ? 10.672 1.843 -20.388 1.00 85.62 79 GLU A N 1
ATOM 625 C CA . GLU A 1 79 ? 10.447 0.403 -20.409 1.00 85.62 79 GLU A CA 1
ATOM 626 C C . GLU A 1 79 ? 9.159 0.001 -19.673 1.00 85.62 79 GLU A C 1
ATOM 628 O O . GLU A 1 79 ? 8.514 -0.980 -20.045 1.00 85.62 79 GLU A O 1
ATOM 633 N N . TYR A 1 80 ? 8.740 0.770 -18.663 1.00 89.19 80 TYR A N 1
ATOM 634 C CA . TYR A 1 80 ? 7.511 0.515 -17.907 1.00 89.19 80 TYR A CA 1
ATOM 635 C C . TYR A 1 80 ? 6.237 0.848 -18.692 1.00 89.19 80 TYR A C 1
ATOM 637 O O . TYR A 1 80 ? 5.148 0.407 -18.324 1.00 89.19 80 TYR A O 1
ATOM 645 N N . GLU A 1 81 ? 6.349 1.587 -19.795 1.00 87.25 81 GLU A N 1
ATOM 646 C CA . GLU A 1 81 ? 5.216 1.888 -20.676 1.00 87.25 81 GLU A CA 1
ATOM 647 C C . GLU A 1 81 ? 4.922 0.746 -21.662 1.00 87.25 81 GLU A C 1
ATOM 649 O O . GLU A 1 81 ? 3.876 0.731 -22.315 1.00 87.25 81 GLU A O 1
ATOM 654 N N . GLY A 1 82 ? 5.822 -0.238 -21.755 1.00 87.69 82 GLY A N 1
ATOM 655 C CA . GLY A 1 82 ? 5.732 -1.345 -22.697 1.00 87.69 82 GLY A CA 1
ATOM 656 C C . GLY A 1 82 ? 4.629 -2.365 -22.385 1.00 87.69 82 GLY A C 1
ATOM 657 O O . GLY A 1 82 ? 4.292 -2.662 -21.237 1.00 87.69 82 GLY A O 1
ATOM 658 N N . ASN A 1 83 ? 4.125 -3.014 -23.441 1.00 91.12 83 ASN A N 1
ATOM 659 C CA . ASN A 1 83 ? 3.138 -4.099 -23.332 1.00 91.12 83 ASN A CA 1
ATOM 660 C C . ASN A 1 83 ? 3.667 -5.339 -22.587 1.00 91.12 83 ASN A C 1
ATOM 662 O O . ASN A 1 83 ? 2.871 -6.143 -22.095 1.00 91.12 83 ASN A O 1
ATOM 666 N N . VAL A 1 84 ? 4.992 -5.504 -22.497 1.00 92.06 84 VAL A N 1
ATOM 667 C CA . VAL A 1 84 ? 5.627 -6.624 -21.787 1.00 92.06 84 VAL A CA 1
ATOM 668 C C . VAL A 1 84 ? 5.322 -6.553 -20.292 1.00 92.06 84 VAL A C 1
ATOM 670 O O . VAL A 1 84 ? 4.838 -7.538 -19.735 1.00 92.06 84 VAL A O 1
ATOM 673 N N . LEU A 1 85 ? 5.495 -5.381 -19.663 1.00 93.62 85 LEU A N 1
ATOM 674 C CA . LEU A 1 85 ? 5.165 -5.193 -18.247 1.00 93.62 85 LEU A CA 1
ATOM 675 C C . LEU A 1 85 ? 3.679 -5.456 -18.012 1.00 93.62 85 LEU A C 1
ATOM 677 O O . LEU A 1 85 ? 3.326 -6.253 -17.151 1.00 93.62 85 LEU A O 1
ATOM 681 N N . LYS A 1 86 ? 2.808 -4.863 -18.838 1.00 94.31 86 LYS A N 1
ATOM 682 C CA . LYS A 1 86 ? 1.358 -5.087 -18.763 1.00 94.31 86 LYS A CA 1
ATOM 683 C C . LYS A 1 86 ? 1.001 -6.576 -18.808 1.00 94.31 86 LYS A C 1
ATOM 685 O O . LYS A 1 86 ? 0.161 -7.025 -18.031 1.00 94.31 86 LYS A O 1
ATOM 690 N N . SER A 1 87 ? 1.647 -7.334 -19.694 1.00 93.38 87 SER A N 1
ATOM 691 C CA . SER A 1 87 ? 1.423 -8.776 -19.840 1.00 93.38 87 SER A CA 1
ATOM 692 C C . SER A 1 87 ? 1.861 -9.544 -18.594 1.00 93.38 87 SER A C 1
ATOM 694 O O . SER A 1 87 ? 1.085 -10.358 -18.096 1.00 93.38 87 SER A O 1
ATOM 696 N N . ILE A 1 88 ? 3.045 -9.236 -18.049 1.00 94.19 88 ILE A N 1
ATOM 697 C CA . ILE A 1 88 ? 3.531 -9.806 -16.783 1.00 94.19 88 ILE A CA 1
AT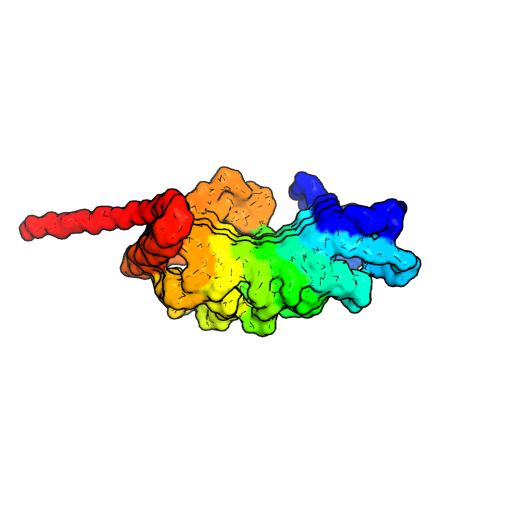OM 698 C C . ILE A 1 88 ? 2.529 -9.522 -15.662 1.00 94.19 88 ILE A C 1
ATOM 700 O O . ILE A 1 88 ? 2.035 -10.453 -15.032 1.00 94.19 88 ILE A O 1
ATOM 704 N N . MET A 1 89 ? 2.177 -8.249 -15.467 1.00 96.88 89 MET A N 1
ATOM 705 C CA . MET A 1 89 ? 1.307 -7.803 -14.378 1.00 96.88 89 MET A CA 1
ATOM 706 C C . MET A 1 89 ? -0.095 -8.425 -14.455 1.00 96.88 89 MET A C 1
ATOM 708 O O . MET A 1 89 ? -0.664 -8.775 -13.426 1.00 96.88 89 MET A O 1
ATOM 712 N N . SER A 1 90 ? -0.641 -8.627 -15.660 1.00 96.00 90 SER A N 1
ATOM 713 C CA . SER A 1 90 ? -1.993 -9.179 -15.857 1.00 96.00 90 SER A CA 1
ATOM 714 C C . SER A 1 90 ? -2.190 -10.628 -15.399 1.00 96.00 90 SER A C 1
ATOM 716 O O . SER A 1 90 ? -3.328 -11.077 -15.263 1.00 96.00 90 SER A O 1
ATOM 718 N N . GLY A 1 91 ? -1.097 -11.368 -15.195 1.00 95.00 91 GLY A N 1
ATOM 719 C CA . GLY A 1 91 ? -1.125 -12.758 -14.745 1.00 95.00 91 GLY A CA 1
ATOM 720 C C . GLY A 1 91 ? -0.875 -12.950 -13.251 1.00 95.00 91 GLY A C 1
ATOM 721 O O . GLY A 1 91 ? -0.991 -14.085 -12.787 1.00 95.00 91 GLY A O 1
ATOM 722 N N . LEU A 1 92 ? -0.528 -11.887 -12.516 1.00 98.12 92 LEU A N 1
ATOM 723 C CA . LEU A 1 92 ? -0.029 -12.001 -11.147 1.00 98.12 92 LEU A CA 1
ATOM 724 C C . LEU A 1 92 ? -1.140 -12.293 -10.138 1.00 98.12 92 LEU A C 1
ATOM 726 O O . LEU A 1 92 ? -2.188 -11.649 -10.124 1.00 98.12 92 LEU A O 1
ATOM 730 N N . GLU A 1 93 ? -0.862 -13.242 -9.257 1.00 98.56 93 GLU A N 1
ATOM 731 C CA . GLU A 1 93 ? -1.624 -13.562 -8.049 1.00 98.56 93 GLU A CA 1
ATOM 732 C C . GLU A 1 93 ? -1.013 -12.825 -6.839 1.00 98.56 93 GLU A C 1
ATOM 734 O O . GLU A 1 93 ? -1.743 -12.335 -5.972 1.00 98.56 93 GLU A O 1
ATOM 739 N N . ASP A 1 94 ? 0.308 -12.629 -6.839 1.00 98.75 94 ASP A N 1
ATOM 740 C CA . ASP A 1 94 ? 1.057 -11.966 -5.775 1.00 98.75 94 ASP A CA 1
ATOM 741 C C . ASP A 1 94 ? 1.971 -10.875 -6.345 1.00 98.75 94 ASP A C 1
ATOM 743 O O . ASP A 1 94 ? 2.775 -11.108 -7.253 1.00 98.75 94 ASP A O 1
ATOM 747 N N . PHE A 1 95 ? 1.864 -9.667 -5.794 1.00 98.62 95 PHE A N 1
ATOM 748 C CA . PHE A 1 95 ? 2.732 -8.552 -6.159 1.00 98.62 95 PHE A CA 1
ATOM 749 C C . PHE A 1 95 ? 3.249 -7.836 -4.915 1.00 98.62 95 PHE A C 1
ATOM 751 O O . PHE A 1 95 ? 2.478 -7.430 -4.041 1.00 98.62 95 PHE A O 1
ATOM 758 N N . SER A 1 96 ? 4.567 -7.665 -4.851 1.00 98.50 96 SER A N 1
ATOM 759 C CA . SER A 1 96 ? 5.238 -6.936 -3.780 1.00 98.50 96 SER A CA 1
ATOM 760 C C . SER A 1 96 ? 6.219 -5.931 -4.358 1.00 98.50 96 SER A C 1
ATOM 762 O O . SER A 1 96 ? 7.023 -6.268 -5.225 1.00 98.50 96 SER A O 1
ATOM 764 N N . LEU A 1 97 ? 6.177 -4.703 -3.854 1.00 97.06 97 LEU A N 1
ATOM 765 C CA . LEU A 1 97 ? 7.076 -3.634 -4.260 1.00 97.06 97 LEU A CA 1
ATOM 766 C C . LEU A 1 97 ? 7.539 -2.841 -3.042 1.00 97.06 97 LEU A C 1
ATOM 768 O O . LEU A 1 97 ? 6.715 -2.333 -2.277 1.00 97.06 97 LEU A O 1
ATOM 772 N N . THR A 1 98 ? 8.854 -2.687 -2.894 1.00 93.88 98 THR A N 1
ATOM 773 C CA . THR A 1 98 ? 9.457 -1.728 -1.963 1.00 93.88 98 THR A CA 1
ATOM 774 C C . THR A 1 98 ? 10.158 -0.633 -2.757 1.00 93.88 98 THR A C 1
ATOM 776 O O . THR A 1 98 ? 11.116 -0.892 -3.485 1.00 93.88 98 THR A O 1
ATOM 779 N N . ALA A 1 99 ? 9.659 0.599 -2.652 1.00 91.31 99 ALA A N 1
ATOM 780 C CA . ALA A 1 99 ? 10.262 1.761 -3.289 1.00 91.31 99 ALA A CA 1
ATOM 781 C C . ALA A 1 99 ? 11.082 2.563 -2.285 1.00 91.31 99 ALA A C 1
ATOM 783 O O . ALA A 1 99 ? 10.657 2.795 -1.147 1.00 91.31 99 ALA A O 1
ATOM 784 N N . HIS A 1 100 ? 12.238 3.020 -2.752 1.00 86.44 100 HIS A N 1
ATOM 785 C CA . HIS A 1 100 ? 13.161 3.824 -1.976 1.00 86.44 100 HIS A CA 1
ATOM 786 C C . HIS A 1 100 ? 13.463 5.121 -2.690 1.00 86.44 100 HIS A C 1
ATOM 788 O O . HIS A 1 100 ? 14.043 5.123 -3.779 1.00 86.44 100 HIS A O 1
ATOM 794 N N . ALA A 1 101 ? 13.076 6.230 -2.075 1.00 77.12 101 ALA A N 1
ATOM 795 C CA . ALA A 1 101 ? 13.336 7.536 -2.636 1.00 77.12 101 ALA A CA 1
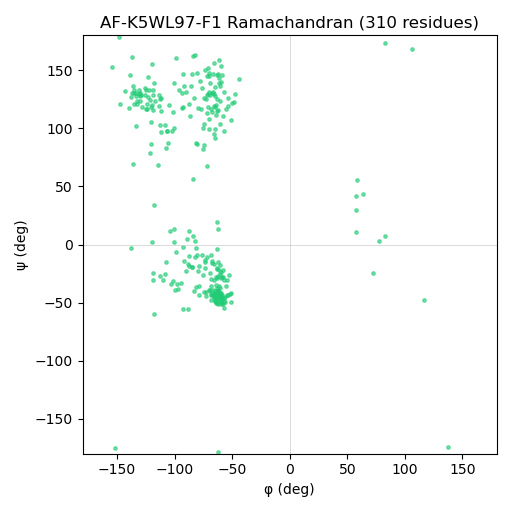ATOM 796 C C . ALA A 1 101 ? 14.847 7.746 -2.773 1.00 77.12 101 ALA A C 1
ATOM 798 O O . ALA A 1 101 ? 15.603 7.714 -1.796 1.00 77.12 101 ALA A O 1
ATOM 799 N N . LEU A 1 102 ? 15.297 8.035 -3.992 1.00 67.56 102 LEU A N 1
ATOM 800 C CA . LEU A 1 102 ? 16.598 8.662 -4.157 1.00 67.56 102 LEU A CA 1
ATOM 801 C C . LEU A 1 102 ? 16.518 10.045 -3.514 1.00 67.56 102 LEU A C 1
ATOM 803 O O . LEU A 1 102 ? 15.637 10.839 -3.843 1.00 67.56 102 LEU A O 1
ATOM 807 N N . ARG A 1 103 ? 17.463 10.364 -2.624 1.00 62.66 103 ARG A N 1
ATOM 808 C CA . ARG A 1 103 ? 17.666 11.743 -2.160 1.00 62.66 103 ARG A CA 1
ATOM 809 C C . ARG A 1 103 ? 18.289 12.566 -3.286 1.00 62.66 103 ARG A C 1
ATOM 811 O O . ARG A 1 103 ? 19.453 12.953 -3.221 1.00 62.66 103 ARG A O 1
ATOM 818 N N . PHE A 1 104 ? 17.526 12.793 -4.345 1.00 57.75 104 PHE A N 1
ATOM 819 C CA . PHE A 1 104 ? 17.795 13.862 -5.286 1.00 57.75 104 PHE A CA 1
ATOM 820 C C . PHE A 1 104 ? 17.637 15.172 -4.519 1.00 57.75 104 PHE A C 1
ATOM 822 O O . PHE A 1 104 ? 16.575 15.454 -3.967 1.00 57.75 104 PHE A O 1
ATOM 829 N N . LYS A 1 105 ? 18.694 15.977 -4.445 1.00 54.56 105 LYS A N 1
ATOM 830 C CA . LYS A 1 105 ? 18.526 17.357 -3.987 1.00 54.56 105 LYS A CA 1
ATOM 831 C C . LYS A 1 105 ? 17.820 18.134 -5.102 1.00 54.56 105 LYS A C 1
ATOM 833 O O . LYS A 1 105 ? 18.313 18.157 -6.225 1.00 54.56 105 LYS A O 1
ATOM 838 N N . GLY A 1 106 ? 16.698 18.781 -4.798 1.00 64.25 106 GLY A N 1
ATOM 839 C CA . GLY A 1 106 ? 16.010 19.697 -5.716 1.00 64.25 106 GLY A CA 1
ATOM 840 C C . GLY A 1 106 ? 14.719 19.154 -6.340 1.00 64.25 106 GLY A C 1
ATOM 841 O O . GLY A 1 106 ? 14.415 17.966 -6.265 1.00 64.25 106 GLY A O 1
ATOM 842 N N . ARG A 1 107 ? 13.970 20.065 -6.979 1.00 69.38 107 ARG A N 1
ATOM 843 C CA . ARG A 1 107 ? 12.580 19.871 -7.443 1.00 69.38 107 ARG A CA 1
ATOM 844 C C . ARG A 1 107 ? 12.369 18.620 -8.297 1.00 69.38 107 ARG A C 1
ATOM 846 O O . ARG A 1 107 ? 11.432 17.872 -8.072 1.00 69.38 107 ARG A O 1
ATOM 853 N N . ARG A 1 108 ? 13.289 18.335 -9.221 1.00 72.56 108 ARG A N 1
ATOM 854 C CA . ARG A 1 108 ? 13.124 17.239 -10.186 1.00 72.56 108 ARG A CA 1
ATOM 855 C C . ARG A 1 108 ? 13.057 15.850 -9.537 1.00 72.56 108 ARG A C 1
ATOM 857 O O . ARG A 1 108 ? 12.438 14.947 -10.086 1.00 72.56 108 ARG A O 1
ATOM 864 N N . GLY A 1 109 ? 13.698 15.669 -8.383 1.00 75.75 109 GLY A N 1
ATOM 865 C CA . GLY A 1 109 ? 13.603 14.431 -7.614 1.00 75.75 109 GLY A CA 1
ATOM 866 C C . GLY A 1 109 ? 12.226 14.201 -7.011 1.00 75.75 109 GLY A C 1
ATOM 867 O O . GLY A 1 109 ? 11.690 13.098 -7.081 1.00 75.75 109 GLY A O 1
ATOM 868 N N . GLU A 1 110 ? 11.658 15.267 -6.453 1.00 79.56 110 GLU A N 1
ATOM 869 C CA . GLU A 1 110 ? 10.300 15.287 -5.910 1.00 79.56 110 GLU A CA 1
ATOM 870 C C . GLU A 1 110 ? 9.275 15.069 -7.028 1.00 79.56 110 GLU A C 1
ATOM 872 O O . GLU A 1 110 ? 8.356 14.275 -6.851 1.00 79.56 110 GLU A O 1
ATOM 877 N N . ASP A 1 111 ? 9.490 15.664 -8.206 1.00 83.12 111 ASP A N 1
ATOM 878 C CA . ASP A 1 111 ? 8.643 15.448 -9.385 1.00 83.12 111 ASP A CA 1
ATOM 879 C C . ASP A 1 111 ? 8.659 13.978 -9.838 1.00 83.12 111 ASP A C 1
ATOM 881 O O . ASP A 1 111 ? 7.606 13.403 -10.096 1.00 83.12 111 ASP A O 1
ATOM 885 N N . MET A 1 112 ? 9.834 13.334 -9.891 1.00 84.62 112 MET A N 1
ATOM 886 C CA . MET A 1 112 ? 9.947 11.910 -10.250 1.00 84.62 112 MET A CA 1
ATOM 887 C C . MET A 1 112 ? 9.286 10.998 -9.216 1.00 84.62 112 MET A C 1
ATOM 889 O O . MET A 1 112 ? 8.573 10.066 -9.584 1.00 84.62 112 MET A O 1
ATOM 893 N N . TRP A 1 113 ? 9.512 11.269 -7.929 1.00 86.06 113 TRP A N 1
ATOM 894 C CA . TRP A 1 113 ? 8.868 10.545 -6.835 1.00 86.06 113 TRP A CA 1
ATOM 895 C C . TRP A 1 113 ? 7.346 10.696 -6.888 1.00 86.06 113 TRP A C 1
ATOM 897 O O . TRP A 1 113 ? 6.613 9.714 -6.754 1.00 86.06 113 TRP A O 1
ATOM 907 N N . SER A 1 114 ? 6.879 11.922 -7.133 1.00 88.31 114 SER A N 1
ATOM 908 C CA . SER A 1 114 ? 5.466 12.236 -7.282 1.00 88.31 114 SER A CA 1
ATOM 909 C C . SER A 1 114 ? 4.859 11.504 -8.463 1.00 88.31 114 SER A C 1
ATOM 911 O O . SER A 1 114 ? 3.876 10.786 -8.289 1.00 88.31 114 SER A O 1
ATOM 913 N N . TRP A 1 115 ? 5.473 11.604 -9.640 1.00 90.31 115 TRP A N 1
ATOM 914 C CA . TRP A 1 115 ? 4.977 10.960 -10.850 1.00 90.31 115 TRP A CA 1
ATOM 915 C C . TRP A 1 115 ? 4.932 9.431 -10.722 1.00 90.31 115 TRP A C 1
ATOM 917 O O . TRP A 1 115 ? 3.938 8.801 -11.089 1.00 90.31 115 TRP A O 1
ATOM 927 N N . PHE A 1 116 ? 5.968 8.830 -10.125 1.00 91.94 116 PHE A N 1
ATOM 928 C CA . PHE A 1 116 ? 6.006 7.389 -9.892 1.00 91.94 116 PHE A CA 1
ATOM 929 C C . PHE A 1 116 ? 4.794 6.909 -9.080 1.00 91.94 116 PHE A C 1
ATOM 931 O O . PHE A 1 116 ? 4.121 5.957 -9.473 1.00 91.94 116 PHE A O 1
ATOM 938 N N . TRP A 1 117 ? 4.498 7.569 -7.959 1.00 92.81 117 TRP A N 1
ATOM 939 C CA . TRP A 1 117 ? 3.428 7.137 -7.061 1.00 92.81 117 TRP A CA 1
ATOM 940 C C . TRP A 1 117 ? 2.025 7.563 -7.501 1.00 92.81 117 TRP A C 1
ATOM 942 O O . TRP A 1 117 ? 1.081 6.801 -7.297 1.00 92.81 117 TRP A O 1
ATOM 952 N N . SER A 1 118 ? 1.878 8.756 -8.081 1.00 91.19 118 SER A N 1
ATOM 953 C CA . SER A 1 118 ? 0.569 9.303 -8.471 1.00 91.19 118 SER A CA 1
ATOM 954 C C . SER A 1 118 ? 0.034 8.707 -9.775 1.00 91.19 118 SER A C 1
ATOM 956 O O . SER A 1 118 ? -1.166 8.456 -9.872 1.00 91.19 118 SER A O 1
ATOM 958 N N . GLU A 1 119 ? 0.907 8.407 -10.741 1.00 91.44 119 GLU A N 1
ATOM 959 C CA . GLU A 1 119 ? 0.497 7.939 -12.071 1.00 91.44 119 GLU A CA 1
ATOM 960 C C . GLU A 1 119 ? 1.019 6.529 -12.361 1.00 91.44 119 GLU A C 1
ATOM 962 O O . GLU A 1 119 ? 0.255 5.585 -12.565 1.00 91.44 119 GLU A O 1
ATOM 967 N N . MET A 1 120 ? 2.339 6.345 -12.347 1.00 93.19 120 MET A N 1
ATOM 968 C CA . MET A 1 120 ? 2.950 5.122 -12.870 1.00 93.19 120 MET A CA 1
ATOM 969 C C . MET A 1 120 ? 2.562 3.865 -12.080 1.00 93.19 120 MET A C 1
ATOM 971 O O . MET A 1 120 ? 2.266 2.822 -12.671 1.00 93.19 120 MET A O 1
ATOM 975 N N . MET A 1 121 ? 2.540 3.955 -10.750 1.00 95.06 121 MET A N 1
ATOM 976 C CA . MET A 1 121 ? 2.183 2.848 -9.863 1.00 95.06 121 MET A CA 1
ATOM 977 C C . MET A 1 121 ? 0.756 2.354 -10.135 1.00 95.06 121 MET A C 1
ATOM 979 O O . MET A 1 121 ? 0.528 1.153 -10.300 1.00 95.06 121 MET A O 1
ATOM 983 N N . SER A 1 122 ? -0.208 3.273 -10.216 1.00 94.19 122 SER A N 1
ATOM 984 C CA . SER A 1 122 ? -1.619 2.935 -10.399 1.00 94.19 122 SER A CA 1
ATOM 985 C C . SER A 1 122 ? -1.902 2.453 -11.829 1.00 94.19 122 SER A C 1
ATOM 987 O O . SER A 1 122 ? -2.534 1.411 -12.005 1.00 94.19 122 SER A O 1
ATOM 989 N N . GLU A 1 123 ? -1.368 3.125 -12.851 1.00 94.75 123 GLU A N 1
ATOM 990 C CA . GLU A 1 123 ? -1.662 2.823 -14.256 1.00 94.75 123 GLU A CA 1
ATOM 991 C C . GLU A 1 123 ? -0.898 1.621 -14.816 1.00 94.75 123 GLU A C 1
ATOM 993 O O . GLU A 1 123 ? -1.468 0.810 -15.552 1.00 94.75 123 GLU A O 1
ATOM 998 N N . ARG A 1 124 ? 0.404 1.511 -14.519 1.00 94.25 124 ARG A N 1
ATOM 999 C CA . ARG A 1 124 ? 1.305 0.574 -15.219 1.00 94.25 124 ARG A CA 1
ATOM 1000 C C . ARG A 1 124 ? 1.508 -0.724 -14.467 1.00 94.25 124 ARG A C 1
ATOM 1002 O O . ARG A 1 124 ? 1.548 -1.786 -15.084 1.00 94.25 124 ARG A O 1
ATOM 1009 N N . PHE A 1 125 ? 1.599 -0.647 -13.147 1.00 95.56 125 PHE A N 1
ATOM 1010 C CA . PHE A 1 125 ? 1.811 -1.820 -12.307 1.00 95.56 125 PHE A CA 1
ATOM 1011 C C . PHE A 1 125 ? 0.480 -2.401 -11.827 1.00 95.56 125 PHE A C 1
ATOM 1013 O O . PHE A 1 125 ? 0.187 -3.571 -12.066 1.00 95.56 125 PHE A O 1
ATOM 1020 N N . LEU A 1 126 ? -0.358 -1.591 -11.180 1.00 97.38 126 LEU A N 1
ATOM 1021 C CA . LEU A 1 126 ? -1.557 -2.090 -10.506 1.00 97.38 126 LEU A CA 1
ATOM 1022 C C . LEU A 1 126 ? -2.754 -2.279 -11.440 1.00 97.38 126 LEU A C 1
ATOM 1024 O O . LEU A 1 126 ? -3.458 -3.284 -11.331 1.00 97.38 126 LEU A O 1
ATOM 1028 N N . GLY A 1 127 ? -2.966 -1.354 -12.377 1.00 97.31 127 GLY A N 1
ATOM 1029 C CA . GLY A 1 127 ? -4.074 -1.386 -13.331 1.00 97.31 127 GLY A CA 1
ATOM 1030 C C . GLY A 1 127 ? -4.206 -2.723 -14.074 1.00 97.31 127 GLY A C 1
ATOM 1031 O O . GLY A 1 127 ? -5.303 -3.290 -14.086 1.00 97.31 127 GLY A O 1
ATOM 1032 N N . PRO A 1 128 ? -3.124 -3.280 -14.648 1.00 97.31 128 PRO A N 1
ATOM 1033 C CA . PRO A 1 128 ? -3.190 -4.558 -15.351 1.00 97.31 128 PRO A CA 1
ATOM 1034 C C . PRO A 1 128 ? -3.458 -5.770 -14.448 1.00 97.31 128 PRO A C 1
ATOM 1036 O O . PRO A 1 128 ? -4.067 -6.729 -14.910 1.00 97.31 128 PRO A O 1
ATOM 1039 N N . ALA A 1 129 ? -3.037 -5.735 -13.179 1.00 97.19 129 ALA A N 1
ATOM 1040 C CA . ALA A 1 129 ? -3.111 -6.875 -12.255 1.00 97.19 129 ALA A CA 1
ATOM 1041 C C . ALA A 1 129 ? -4.491 -7.068 -11.594 1.00 97.19 129 ALA A C 1
ATOM 1043 O O . ALA A 1 129 ? -4.706 -8.022 -10.846 1.00 97.19 129 ALA A O 1
ATOM 1044 N N . GLN A 1 130 ? -5.448 -6.174 -11.862 1.00 97.44 130 GLN A N 1
ATOM 1045 C CA . GLN A 1 130 ? -6.723 -6.090 -11.143 1.00 97.44 130 GLN A CA 1
ATOM 1046 C C . GLN A 1 130 ? -7.490 -7.415 -11.035 1.00 97.44 130 GLN A C 1
ATOM 1048 O O . GLN A 1 130 ? -8.016 -7.742 -9.975 1.00 97.44 130 GLN A O 1
ATOM 1053 N N . HIS A 1 131 ? -7.548 -8.208 -12.103 1.00 97.12 131 HIS A N 1
ATOM 1054 C CA . HIS A 1 131 ? -8.431 -9.377 -12.160 1.00 97.12 131 HIS A CA 1
ATOM 1055 C C . HIS A 1 131 ? -7.912 -10.619 -11.425 1.00 97.12 131 HIS A C 1
ATOM 1057 O O . HIS A 1 131 ? -8.710 -11.496 -11.077 1.00 97.12 131 HIS A O 1
ATOM 1063 N N . THR A 1 132 ? -6.601 -10.720 -11.216 1.00 97.75 132 THR A N 1
ATOM 1064 C CA . THR A 1 132 ? -5.943 -11.937 -10.722 1.00 97.75 132 THR A CA 1
ATOM 1065 C C . THR A 1 132 ? -5.368 -11.773 -9.326 1.00 97.75 132 THR A C 1
ATOM 1067 O O . THR A 1 132 ? -5.321 -12.761 -8.596 1.00 97.75 132 THR A O 1
ATOM 1070 N N . LEU A 1 133 ? -5.003 -10.549 -8.937 1.00 98.44 133 LEU A N 1
ATOM 1071 C CA . LEU A 1 133 ? -4.245 -10.304 -7.718 1.00 98.44 133 LEU A CA 1
ATOM 1072 C C . LEU A 1 133 ? -5.012 -10.716 -6.451 1.00 98.44 133 LEU A C 1
ATOM 1074 O O . LEU A 1 133 ? -6.131 -10.262 -6.191 1.00 98.44 133 LEU A O 1
ATOM 1078 N N . THR A 1 134 ? -4.370 -11.560 -5.647 1.00 98.81 134 THR A N 1
ATOM 1079 C CA . THR A 1 134 ? -4.831 -12.032 -4.337 1.00 98.81 134 THR A CA 1
ATOM 1080 C C . THR A 1 134 ? -4.028 -11.443 -3.182 1.00 98.81 134 THR A C 1
ATOM 1082 O O . THR A 1 134 ? -4.576 -11.293 -2.087 1.00 98.81 134 THR A O 1
ATOM 1085 N N . SER A 1 135 ? -2.775 -11.051 -3.420 1.00 98.88 135 SER A N 1
ATOM 1086 C CA . SER A 1 135 ? -1.896 -10.439 -2.422 1.00 98.88 135 SER A CA 1
ATOM 1087 C C . SER A 1 135 ? -1.194 -9.211 -2.987 1.00 98.88 135 SER A C 1
ATOM 1089 O O . SER A 1 135 ? -0.606 -9.261 -4.069 1.00 98.88 135 SER A O 1
ATOM 1091 N N . LEU A 1 136 ? -1.244 -8.109 -2.241 1.00 98.81 136 LEU A N 1
ATOM 1092 C CA . LEU A 1 136 ? -0.584 -6.859 -2.593 1.00 98.81 136 LEU A CA 1
ATOM 1093 C C . LEU A 1 136 ? 0.238 -6.342 -1.416 1.00 98.81 136 LEU A C 1
ATOM 1095 O O . LEU A 1 136 ? -0.300 -6.086 -0.339 1.00 98.81 136 LEU A O 1
ATOM 1099 N N . THR A 1 137 ? 1.531 -6.130 -1.641 1.00 98.62 137 THR A N 1
ATOM 1100 C CA . THR A 1 137 ? 2.416 -5.438 -0.702 1.00 98.62 137 THR A CA 1
ATOM 1101 C C . THR A 1 137 ? 3.009 -4.206 -1.367 1.00 98.62 137 THR A C 1
ATOM 1103 O O . THR A 1 137 ? 3.722 -4.313 -2.360 1.00 98.62 137 THR A O 1
ATOM 1106 N N . LEU A 1 138 ? 2.722 -3.029 -0.814 1.00 97.75 138 LEU A N 1
ATOM 1107 C CA . LEU A 1 138 ? 3.300 -1.765 -1.254 1.00 97.75 138 LEU A CA 1
ATOM 1108 C C . LEU A 1 138 ? 4.036 -1.125 -0.092 1.00 97.75 138 LEU A C 1
ATOM 1110 O O . LEU A 1 138 ? 3.463 -0.879 0.971 1.00 97.75 138 LEU A O 1
ATOM 1114 N N . PHE A 1 139 ? 5.303 -0.826 -0.314 1.00 94.56 139 PHE A N 1
ATOM 1115 C CA . PHE A 1 139 ? 6.149 -0.178 0.662 1.00 94.56 139 PHE A CA 1
ATOM 1116 C C . PHE A 1 139 ? 6.775 1.068 0.066 1.00 94.56 139 PHE A C 1
ATOM 1118 O O . PHE A 1 139 ? 7.338 1.043 -1.028 1.00 94.56 139 PHE A O 1
ATOM 1125 N N . SER A 1 140 ? 6.729 2.130 0.855 1.00 91.06 140 SER A N 1
ATOM 1126 C CA . SER A 1 140 ? 7.433 3.371 0.616 1.00 91.06 140 SER A CA 1
ATOM 1127 C C . SER A 1 140 ? 8.294 3.711 1.827 1.00 91.06 140 SER A C 1
ATOM 1129 O O . SER A 1 140 ? 7.827 3.655 2.969 1.00 91.06 140 SER A O 1
ATOM 1131 N N . ASP A 1 141 ? 9.556 4.068 1.593 1.00 86.12 141 ASP A N 1
ATOM 1132 C CA . ASP A 1 141 ? 10.450 4.532 2.657 1.00 86.12 141 ASP A CA 1
ATOM 1133 C C . ASP A 1 141 ? 10.250 6.007 3.041 1.00 86.12 141 ASP A C 1
ATOM 1135 O O . ASP A 1 141 ? 10.779 6.451 4.065 1.00 86.12 141 ASP A O 1
ATOM 1139 N N . GLN A 1 142 ? 9.441 6.729 2.266 1.00 84.00 142 GLN A N 1
ATOM 1140 C CA . GLN A 1 142 ? 8.950 8.076 2.543 1.00 84.00 142 GLN A CA 1
ATOM 1141 C C . GLN A 1 142 ? 7.413 8.094 2.630 1.00 84.00 142 GLN A C 1
ATOM 1143 O O . GLN A 1 142 ? 6.754 7.236 2.036 1.00 84.00 142 GLN A O 1
ATOM 1148 N N . PRO A 1 143 ? 6.812 9.062 3.343 1.00 84.50 143 PRO A N 1
ATOM 1149 C CA . PRO A 1 143 ? 5.364 9.226 3.367 1.00 84.50 143 PRO A CA 1
ATOM 1150 C C . PRO A 1 143 ? 4.813 9.507 1.963 1.00 84.50 143 PRO A C 1
ATOM 1152 O O . PRO A 1 143 ? 5.362 10.328 1.232 1.00 84.50 143 PRO A O 1
ATOM 1155 N N . ILE A 1 144 ? 3.709 8.844 1.616 1.00 89.31 144 ILE A N 1
ATOM 1156 C CA . ILE A 1 144 ? 2.943 9.034 0.371 1.00 89.31 144 ILE A CA 1
ATOM 1157 C C . ILE A 1 144 ? 1.442 9.040 0.673 1.00 89.31 144 ILE A C 1
ATOM 1159 O O . ILE A 1 144 ? 1.031 8.561 1.722 1.00 89.31 144 ILE A O 1
ATOM 1163 N N . GLY A 1 145 ? 0.599 9.552 -0.220 1.00 88.25 145 GLY A N 1
ATOM 1164 C CA . GLY A 1 145 ? -0.864 9.538 -0.078 1.00 88.25 145 GLY A CA 1
ATOM 1165 C C . GLY A 1 145 ? -1.455 10.938 0.028 1.00 88.25 145 GLY A C 1
ATOM 1166 O O . GLY A 1 145 ? -2.378 11.256 -0.715 1.00 88.25 145 GLY A O 1
ATOM 1167 N N . GLN A 1 146 ? -0.876 11.794 0.877 1.00 85.12 146 GLN A N 1
ATOM 1168 C CA . GLN A 1 146 ? -1.175 13.231 0.879 1.00 85.12 146 GLN A CA 1
ATOM 1169 C C . GLN A 1 146 ? -0.255 13.976 -0.096 1.00 85.12 146 GLN A C 1
ATOM 1171 O O . GLN A 1 146 ? -0.732 14.649 -1.006 1.00 85.12 146 GLN A O 1
ATOM 1176 N N . PHE A 1 147 ? 1.060 13.816 0.082 1.00 83.81 147 PHE A N 1
ATOM 1177 C CA . PHE A 1 147 ? 2.099 14.366 -0.784 1.00 83.81 147 PHE A CA 1
ATOM 1178 C C . PHE A 1 147 ? 3.207 13.312 -0.971 1.00 83.81 147 PHE A C 1
ATOM 1180 O O . PHE A 1 147 ? 3.796 12.898 0.027 1.00 83.81 147 PHE A O 1
ATOM 1187 N N . PRO A 1 148 ? 3.454 12.837 -2.205 1.00 87.81 148 PRO A N 1
ATOM 1188 C CA . PRO A 1 148 ? 2.573 13.001 -3.361 1.00 87.81 148 PRO A CA 1
ATOM 1189 C C . PRO A 1 148 ? 1.193 12.386 -3.102 1.00 87.81 148 PRO A C 1
ATOM 1191 O O . PRO A 1 148 ? 1.051 11.469 -2.286 1.00 87.81 148 PRO A O 1
ATOM 1194 N N . THR A 1 149 ? 0.169 12.907 -3.775 1.00 90.12 149 THR A N 1
ATOM 1195 C CA . THR A 1 149 ? -1.171 12.321 -3.707 1.00 90.12 149 THR A CA 1
ATOM 1196 C C . THR A 1 149 ? -1.165 10.973 -4.419 1.00 90.12 149 THR A C 1
ATOM 1198 O O . THR A 1 149 ? -0.704 10.874 -5.553 1.00 90.12 149 THR A O 1
ATOM 1201 N N . VAL A 1 150 ? -1.663 9.933 -3.750 1.00 92.69 150 VAL A N 1
ATOM 1202 C CA . VAL A 1 150 ? -1.740 8.578 -4.313 1.00 92.69 150 VAL A CA 1
ATOM 1203 C C . VAL A 1 150 ? -3.193 8.146 -4.334 1.00 92.69 150 VAL A C 1
ATOM 1205 O O . VAL A 1 150 ? -3.764 7.817 -3.294 1.00 92.69 150 VAL A O 1
ATOM 1208 N N . ASP A 1 151 ? -3.787 8.153 -5.525 1.00 94.12 151 ASP A N 1
ATOM 1209 C CA . ASP A 1 151 ? -5.167 7.728 -5.721 1.00 94.12 151 ASP A CA 1
ATOM 1210 C C . ASP A 1 151 ? -5.235 6.299 -6.272 1.00 94.12 151 ASP A C 1
ATOM 1212 O O . ASP A 1 151 ? -5.070 6.045 -7.466 1.00 94.12 151 ASP A O 1
ATOM 1216 N N . LEU A 1 152 ? -5.502 5.352 -5.371 1.00 95.31 152 LEU A N 1
ATOM 1217 C CA . LEU A 1 152 ? -5.807 3.959 -5.711 1.00 95.31 152 LEU A CA 1
ATOM 1218 C C . LEU A 1 152 ? -7.318 3.680 -5.671 1.00 95.31 152 LEU A C 1
ATOM 1220 O O . LEU A 1 152 ? -7.742 2.542 -5.874 1.00 95.31 152 LEU A O 1
ATOM 1224 N N . SER A 1 153 ? -8.148 4.692 -5.396 1.00 93.12 153 SER A N 1
ATOM 1225 C CA . SER A 1 153 ? -9.578 4.531 -5.113 1.00 93.12 153 SER A CA 1
ATOM 1226 C C . SER A 1 153 ? -10.391 4.062 -6.318 1.00 93.12 153 SER A C 1
ATOM 1228 O O . SER A 1 153 ? -11.520 3.601 -6.139 1.00 93.12 153 SER A O 1
ATOM 1230 N N . TRP A 1 154 ? -9.836 4.116 -7.531 1.00 94.31 154 TRP A N 1
ATOM 1231 C CA . TRP A 1 154 ? -10.442 3.605 -8.763 1.00 94.31 154 TRP A CA 1
ATOM 1232 C C . TRP A 1 154 ? -10.050 2.155 -9.087 1.00 94.31 154 TRP A C 1
ATOM 1234 O O . TRP A 1 154 ? -10.719 1.527 -9.906 1.00 94.31 154 TRP A O 1
ATOM 1244 N N . LEU A 1 155 ? -9.025 1.598 -8.430 1.00 97.50 155 LEU A N 1
ATOM 1245 C CA . LEU A 1 155 ? -8.565 0.225 -8.652 1.00 97.50 155 LEU A CA 1
ATOM 1246 C C . LEU A 1 155 ? -9.468 -0.797 -7.952 1.00 97.50 155 LEU A C 1
ATOM 1248 O O . LEU A 1 155 ? -9.960 -0.588 -6.839 1.00 97.50 155 LEU A O 1
ATOM 1252 N N . ARG A 1 156 ? -9.713 -1.919 -8.625 1.00 97.62 156 ARG A N 1
ATOM 1253 C CA . ARG A 1 156 ? -10.720 -2.917 -8.261 1.00 97.62 156 ARG A CA 1
ATOM 1254 C C . ARG A 1 156 ? -10.104 -4.309 -8.342 1.00 97.62 156 ARG A C 1
ATOM 1256 O O . ARG A 1 156 ? -9.999 -4.878 -9.422 1.00 97.62 156 ARG A O 1
ATOM 1263 N N . PHE A 1 157 ? -9.756 -4.880 -7.195 1.00 98.38 157 PHE A N 1
ATOM 1264 C CA . PHE A 1 157 ? -9.164 -6.213 -7.093 1.00 98.38 157 PHE A CA 1
ATOM 1265 C C . PHE A 1 157 ? -10.176 -7.223 -6.523 1.00 98.38 157 PHE A C 1
ATOM 1267 O O . PHE A 1 157 ? -10.160 -7.507 -5.324 1.00 98.38 157 PHE A O 1
ATOM 1274 N N . PRO A 1 158 ? -11.084 -7.803 -7.334 1.00 98.12 158 PRO A N 1
ATOM 1275 C CA . PRO A 1 158 ? -12.166 -8.675 -6.857 1.00 98.12 158 PRO A CA 1
ATOM 1276 C C . PRO A 1 158 ? -11.705 -9.971 -6.171 1.00 98.12 158 PRO A C 1
ATOM 1278 O O . PRO A 1 158 ? -12.548 -10.739 -5.715 1.00 98.12 158 PRO A O 1
ATOM 1281 N N . ARG A 1 159 ? -10.399 -10.250 -6.129 1.00 98.50 159 ARG A N 1
ATOM 1282 C CA . ARG A 1 159 ? -9.811 -11.430 -5.484 1.00 98.50 159 ARG A CA 1
ATOM 1283 C C . ARG A 1 159 ? -8.831 -11.086 -4.365 1.00 98.50 159 ARG A C 1
ATOM 1285 O O . ARG A 1 159 ? -8.287 -12.006 -3.766 1.00 98.50 159 ARG A O 1
ATOM 1292 N N . LEU A 1 160 ? -8.631 -9.804 -4.051 1.00 98.81 160 LEU A N 1
ATOM 1293 C CA . LEU A 1 160 ? -7.642 -9.382 -3.063 1.00 98.81 160 LEU A CA 1
ATOM 1294 C C . LEU A 1 160 ? -8.016 -9.892 -1.671 1.00 98.81 160 LEU A C 1
ATOM 1296 O O . LEU A 1 160 ? -9.066 -9.530 -1.135 1.00 98.81 160 LEU A O 1
ATOM 1300 N N . MET A 1 161 ? -7.145 -10.723 -1.103 1.00 98.81 161 MET A N 1
ATOM 1301 C CA . MET A 1 161 ? -7.279 -11.314 0.229 1.00 98.81 161 MET A CA 1
ATOM 1302 C C . MET A 1 161 ? -6.265 -10.742 1.216 1.00 98.81 161 MET A C 1
ATOM 1304 O O . MET A 1 161 ? -6.591 -10.631 2.397 1.00 98.81 161 MET A O 1
ATOM 1308 N N . THR A 1 162 ? -5.084 -10.342 0.746 1.00 98.88 162 THR A N 1
ATOM 1309 C CA . THR A 1 162 ? -4.006 -9.817 1.591 1.00 98.88 162 THR A CA 1
ATOM 1310 C C . THR A 1 162 ? -3.561 -8.454 1.089 1.00 98.88 162 THR A C 1
ATOM 1312 O O . THR A 1 162 ? -3.253 -8.294 -0.092 1.00 98.88 162 THR A O 1
ATOM 1315 N N . LEU A 1 163 ? -3.516 -7.473 1.989 1.00 98.81 163 LEU A N 1
ATOM 1316 C CA . LEU A 1 163 ? -3.037 -6.129 1.696 1.00 98.81 163 LEU A CA 1
ATOM 1317 C C . LEU A 1 163 ? -2.066 -5.659 2.777 1.00 98.81 163 LEU A C 1
ATOM 1319 O O . LEU A 1 163 ? -2.443 -5.518 3.940 1.00 98.81 163 LEU A O 1
ATOM 1323 N N . ASN A 1 164 ? -0.842 -5.349 2.366 1.00 98.44 164 ASN A N 1
ATOM 1324 C CA . ASN A 1 164 ? 0.184 -4.777 3.223 1.00 98.44 164 ASN A CA 1
ATOM 1325 C C . ASN A 1 164 ? 0.579 -3.408 2.676 1.00 98.44 164 ASN A C 1
ATOM 1327 O O . ASN A 1 164 ? 1.120 -3.303 1.575 1.00 98.44 164 ASN A O 1
ATOM 1331 N N . LEU A 1 165 ? 0.324 -2.359 3.450 1.00 97.00 165 LEU A N 1
ATOM 1332 C CA . LEU A 1 165 ? 0.709 -0.996 3.108 1.00 97.00 165 LEU A CA 1
ATOM 1333 C C . LEU A 1 165 ? 1.765 -0.516 4.093 1.00 97.00 165 LEU A C 1
ATOM 1335 O O . LEU A 1 165 ? 1.574 -0.604 5.306 1.00 97.00 165 LEU A O 1
ATOM 1339 N N . THR A 1 166 ? 2.875 0.000 3.568 1.00 93.19 166 THR A N 1
ATOM 1340 C CA . THR A 1 166 ? 3.894 0.689 4.358 1.00 93.19 166 THR A CA 1
ATOM 1341 C C . THR A 1 166 ? 4.126 2.097 3.843 1.00 93.19 166 THR A C 1
ATOM 1343 O O . THR A 1 166 ? 4.397 2.283 2.660 1.00 93.19 166 THR A O 1
ATOM 1346 N N . GLY A 1 167 ? 4.039 3.082 4.734 1.00 89.81 167 GLY A N 1
ATOM 1347 C CA . GLY A 1 167 ? 4.308 4.485 4.409 1.00 89.81 167 GLY A CA 1
ATOM 1348 C C . GLY A 1 167 ? 3.150 5.257 3.771 1.00 89.81 167 GLY A C 1
ATOM 1349 O O . GLY A 1 167 ? 3.320 6.412 3.386 1.00 89.81 167 GLY A O 1
ATOM 1350 N N . PHE A 1 168 ? 1.962 4.655 3.696 1.00 92.75 168 PHE A N 1
ATOM 1351 C CA . PHE A 1 168 ? 0.750 5.322 3.215 1.00 92.75 168 PHE A CA 1
ATOM 1352 C C . PHE A 1 168 ? 0.144 6.206 4.308 1.00 92.75 168 PHE A C 1
ATOM 1354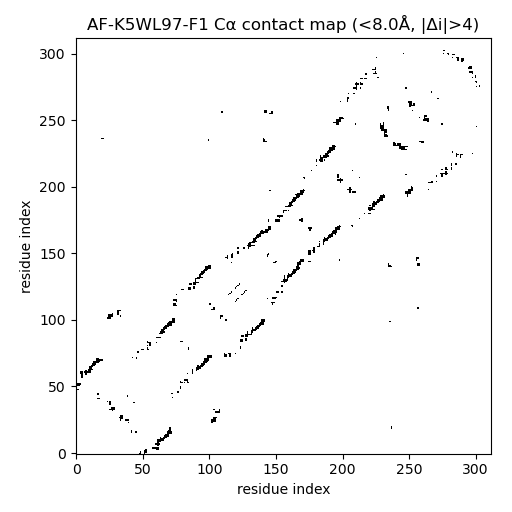 O O . PHE A 1 168 ? -0.281 5.718 5.355 1.00 92.75 168 PHE A O 1
ATOM 1361 N N . VAL A 1 169 ? 0.088 7.505 4.046 1.00 90.25 169 VAL A N 1
ATOM 1362 C CA . VAL A 1 169 ? -0.530 8.529 4.882 1.00 90.25 169 VAL A CA 1
ATOM 1363 C C . VAL A 1 169 ? -2.030 8.563 4.601 1.00 90.25 169 VAL A C 1
ATOM 1365 O O . VAL A 1 169 ? -2.464 8.712 3.459 1.00 90.25 169 VAL A O 1
ATOM 1368 N N . PHE A 1 170 ? -2.824 8.436 5.656 1.00 91.81 170 PHE A N 1
ATOM 1369 C CA . PHE A 1 170 ? -4.268 8.636 5.616 1.00 91.81 170 PHE A CA 1
ATOM 1370 C C . PHE A 1 170 ? -4.583 10.122 5.781 1.00 91.81 170 PHE A C 1
ATOM 1372 O O . PHE A 1 170 ? -3.876 10.835 6.491 1.00 91.81 170 PHE A O 1
ATOM 1379 N N . SER A 1 171 ? -5.641 10.603 5.140 1.00 88.94 171 SER A N 1
ATOM 1380 C CA . SER A 1 171 ? -6.058 12.001 5.240 1.00 88.94 171 SER A CA 1
ATOM 1381 C C . SER A 1 171 ? -7.571 12.144 5.109 1.00 88.94 171 SER A C 1
ATOM 1383 O O . SER A 1 171 ? -8.294 11.169 4.898 1.00 88.94 171 SER A O 1
ATOM 1385 N N . GLU A 1 172 ? -8.054 13.378 5.225 1.00 86.19 172 GLU A N 1
ATOM 1386 C CA . GLU A 1 172 ? -9.463 13.736 5.042 1.00 86.19 172 GLU A CA 1
ATOM 1387 C C . GLU A 1 172 ? -10.018 13.397 3.652 1.00 86.19 172 GLU A C 1
ATOM 1389 O O . GLU A 1 172 ? -11.217 13.166 3.519 1.00 86.19 172 GLU A O 1
ATOM 1394 N N . HIS A 1 173 ? -9.157 13.287 2.634 1.00 87.81 173 HIS A N 1
ATOM 1395 C CA . HIS A 1 173 ? -9.560 12.904 1.279 1.00 87.81 173 HIS A CA 1
ATOM 1396 C C . HIS A 1 173 ? -9.938 11.423 1.158 1.00 87.81 173 HIS A C 1
ATOM 1398 O O . HIS A 1 173 ? -10.474 11.018 0.135 1.00 87.81 173 HIS A O 1
ATOM 1404 N N . CYS A 1 174 ? -9.665 10.610 2.185 1.00 87.31 174 CYS A N 1
ATOM 1405 C CA . CYS A 1 174 ? -10.081 9.211 2.283 1.00 87.31 174 CYS A CA 1
ATOM 1406 C C . CYS A 1 174 ? -9.623 8.284 1.134 1.00 87.31 174 CYS A C 1
ATOM 1408 O O . CYS A 1 174 ? -10.061 7.144 1.101 1.00 87.31 174 CYS A O 1
ATOM 1410 N N . LEU A 1 175 ? -8.714 8.685 0.235 1.00 91.62 175 LEU A N 1
ATOM 1411 C CA . LEU A 1 175 ? -8.356 7.895 -0.960 1.00 91.62 175 LEU A CA 1
ATOM 1412 C C . LEU A 1 175 ? -7.808 6.493 -0.626 1.00 91.62 175 LEU A C 1
ATOM 1414 O O . LEU A 1 175 ? -8.304 5.484 -1.131 1.00 91.62 175 LEU A O 1
ATOM 1418 N N . THR A 1 176 ? -6.828 6.411 0.281 1.00 94.56 176 THR A N 1
ATOM 1419 C CA . THR A 1 176 ? -6.270 5.134 0.772 1.00 94.56 176 THR A CA 1
ATOM 1420 C C . THR A 1 176 ? -7.326 4.301 1.500 1.00 94.56 176 THR A C 1
ATOM 1422 O O . THR A 1 176 ? -7.390 3.081 1.363 1.00 94.56 176 THR A O 1
ATOM 1425 N N . GLU A 1 177 ? -8.173 4.964 2.284 1.00 95.50 177 GLU A N 1
ATOM 1426 C CA . GLU A 1 177 ? -9.257 4.332 3.029 1.00 95.50 177 GLU A CA 1
ATOM 1427 C C . GLU A 1 177 ? -10.306 3.728 2.082 1.00 95.50 177 GLU A C 1
ATOM 1429 O O . GLU A 1 177 ? -10.681 2.569 2.252 1.00 95.50 177 GLU A O 1
ATOM 1434 N N . ASP A 1 178 ? -10.727 4.479 1.066 1.00 97.06 178 ASP A N 1
ATOM 1435 C CA . ASP A 1 178 ? -11.696 4.087 0.043 1.00 97.06 178 ASP A CA 1
ATOM 1436 C C . ASP A 1 178 ? -11.196 2.890 -0.766 1.00 97.06 178 ASP A C 1
ATOM 1438 O O . ASP A 1 178 ? -11.943 1.932 -0.990 1.00 97.06 178 ASP A O 1
ATOM 1442 N N . PHE A 1 179 ? -9.906 2.896 -1.113 1.00 97.62 179 PHE A N 1
ATOM 1443 C CA . PHE A 1 179 ? -9.241 1.749 -1.717 1.00 97.62 179 PHE A CA 1
ATOM 1444 C C . PHE A 1 179 ? -9.344 0.493 -0.836 1.00 97.62 179 PHE A C 1
ATOM 1446 O O . PHE A 1 179 ? -9.755 -0.565 -1.314 1.00 97.62 179 PHE A O 1
ATOM 1453 N N . ILE A 1 180 ? -9.034 0.588 0.461 1.00 98.38 180 ILE A N 1
ATOM 1454 C CA . ILE A 1 180 ? -9.089 -0.561 1.381 1.00 98.38 180 ILE A CA 1
ATOM 1455 C C . ILE A 1 180 ? -10.527 -1.081 1.529 1.00 98.38 180 ILE A C 1
ATOM 1457 O O . ILE A 1 180 ? -10.777 -2.279 1.373 1.00 98.38 180 ILE A O 1
ATOM 1461 N N . VAL A 1 181 ? -11.494 -0.199 1.806 1.00 98.12 181 VAL A N 1
ATOM 1462 C CA . VAL A 1 181 ? -12.881 -0.611 2.097 1.00 98.12 181 VAL A CA 1
ATOM 1463 C C . VAL A 1 181 ? -13.615 -1.174 0.888 1.00 98.12 181 VAL A C 1
ATOM 1465 O O . VAL A 1 181 ? -14.527 -1.983 1.074 1.00 98.12 181 VAL A O 1
ATOM 1468 N N . TYR A 1 182 ? -13.212 -0.809 -0.334 1.00 97.94 182 TYR A N 1
ATOM 1469 C CA . TYR A 1 182 ? -13.762 -1.409 -1.550 1.00 97.94 182 TYR A CA 1
ATOM 1470 C C . TYR A 1 182 ? -13.624 -2.943 -1.538 1.00 97.94 182 TYR A C 1
ATOM 1472 O O . TYR A 1 182 ? -14.530 -3.669 -1.950 1.00 97.94 182 TYR A O 1
ATOM 1480 N N . HIS A 1 183 ? -12.525 -3.447 -0.977 1.00 98.50 183 HIS A N 1
ATOM 1481 C CA . HIS A 1 183 ? -12.194 -4.870 -0.922 1.00 98.50 183 HIS A CA 1
ATOM 1482 C C . HIS A 1 183 ? -12.780 -5.582 0.305 1.00 98.50 183 HIS A C 1
ATOM 1484 O O . HIS A 1 183 ? -12.437 -6.727 0.588 1.00 98.50 183 HIS A O 1
ATOM 1490 N N . GLY A 1 184 ? -13.697 -4.952 1.044 1.00 98.31 184 GLY A N 1
ATOM 1491 C CA . GLY A 1 184 ? -14.159 -5.452 2.340 1.00 98.31 184 GLY A CA 1
ATOM 1492 C C . GLY A 1 184 ? -14.869 -6.813 2.339 1.00 98.31 184 GLY A C 1
ATOM 1493 O O . GLY A 1 184 ? -15.019 -7.427 3.397 1.00 98.31 184 GLY A O 1
ATOM 1494 N N . ARG A 1 185 ? -15.290 -7.311 1.170 1.00 98.44 185 ARG A N 1
ATOM 1495 C CA . ARG A 1 185 ? -15.877 -8.655 1.003 1.00 98.44 185 ARG A CA 1
ATOM 1496 C C . ARG A 1 185 ? -14.845 -9.758 0.764 1.00 98.44 185 ARG A C 1
ATOM 1498 O O . ARG A 1 185 ? -15.182 -10.927 0.919 1.00 98.44 185 ARG A O 1
ATOM 1505 N N . THR A 1 186 ? -13.627 -9.409 0.362 1.00 98.69 186 THR A N 1
ATOM 1506 C CA . THR A 1 186 ? -12.593 -10.374 -0.045 1.00 98.69 186 THR A CA 1
ATOM 1507 C C . THR A 1 186 ? -11.357 -10.294 0.835 1.00 98.69 186 THR A C 1
ATOM 1509 O O . THR A 1 186 ? -10.722 -11.318 1.073 1.00 98.69 186 THR A O 1
ATOM 1512 N N . LEU A 1 187 ? -11.051 -9.105 1.360 1.00 98.81 187 LEU A N 1
ATOM 1513 C CA . LEU A 1 187 ? -9.866 -8.838 2.158 1.00 98.81 187 LEU A CA 1
ATOM 1514 C C . LEU A 1 187 ? -9.939 -9.561 3.509 1.00 98.81 187 LEU A C 1
ATOM 1516 O O . LEU A 1 187 ? -10.806 -9.271 4.334 1.00 98.81 187 LEU A O 1
ATOM 1520 N N . ARG A 1 188 ? -9.007 -10.492 3.727 1.00 98.75 188 ARG A N 1
ATOM 1521 C CA . ARG A 1 188 ? -8.878 -11.327 4.929 1.00 98.75 188 ARG A CA 1
ATOM 1522 C C . ARG A 1 188 ? -7.766 -10.857 5.856 1.00 98.75 188 ARG A C 1
ATOM 1524 O O . ARG A 1 188 ? -7.934 -10.971 7.068 1.00 98.75 188 ARG A O 1
ATOM 1531 N N . SER A 1 189 ? -6.679 -10.317 5.309 1.00 98.75 189 SER A N 1
ATOM 1532 C CA . SER A 1 189 ? -5.530 -9.827 6.072 1.00 98.75 189 SER A CA 1
ATOM 1533 C C . SER A 1 189 ? -5.151 -8.412 5.645 1.00 98.75 189 SER A C 1
ATOM 1535 O O . SER A 1 189 ? -5.008 -8.130 4.454 1.00 98.75 189 SER A O 1
ATOM 1537 N N . LEU A 1 190 ? -5.030 -7.515 6.626 1.00 98.56 190 LEU A N 1
ATOM 1538 C CA . LEU A 1 190 ? -4.630 -6.123 6.439 1.00 98.56 190 LEU A CA 1
ATOM 1539 C C . LEU A 1 190 ? -3.482 -5.774 7.391 1.00 98.56 190 LEU A C 1
ATOM 1541 O O . LEU A 1 190 ? -3.659 -5.770 8.614 1.00 98.56 190 LEU A O 1
ATOM 1545 N N . MET A 1 191 ? -2.332 -5.408 6.830 1.00 96.56 191 MET A N 1
ATOM 1546 C CA . MET A 1 191 ? -1.213 -4.830 7.570 1.00 96.56 191 MET A CA 1
ATOM 1547 C C . MET A 1 191 ? -1.018 -3.364 7.187 1.00 96.56 191 MET A C 1
ATOM 1549 O O . MET A 1 191 ? -0.830 -3.031 6.019 1.00 96.56 191 MET A O 1
ATOM 1553 N N . LEU A 1 192 ? -1.006 -2.498 8.198 1.00 94.69 192 LEU A N 1
ATOM 1554 C CA . LEU A 1 192 ? -0.628 -1.093 8.087 1.00 94.69 192 LEU A CA 1
ATOM 1555 C C . LEU A 1 192 ? 0.672 -0.882 8.869 1.00 94.69 192 LEU A C 1
ATOM 1557 O O . LEU A 1 192 ? 0.661 -0.843 10.098 1.00 94.69 192 LEU A O 1
ATOM 1561 N N . ASP A 1 193 ? 1.806 -0.773 8.187 1.00 89.62 193 ASP A N 1
ATOM 1562 C CA . ASP A 1 193 ? 3.091 -0.483 8.828 1.00 89.62 193 ASP A CA 1
ATOM 1563 C C . ASP A 1 193 ? 3.475 0.969 8.567 1.00 89.62 193 ASP A C 1
ATOM 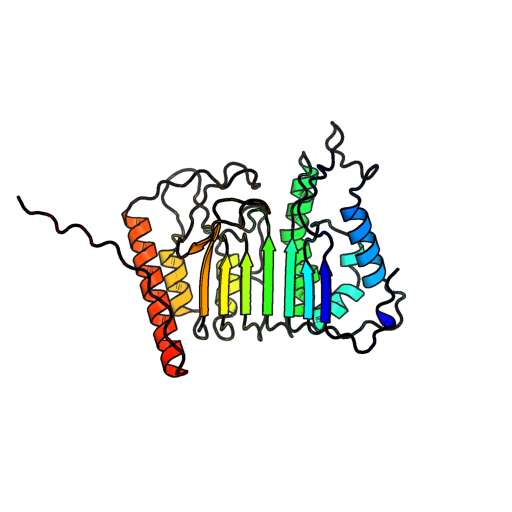1565 O O . ASP A 1 193 ? 3.658 1.391 7.434 1.00 89.62 193 ASP A O 1
ATOM 1569 N N . THR A 1 194 ? 3.633 1.768 9.618 1.00 86.50 194 THR A N 1
ATOM 1570 C CA . THR A 1 194 ? 4.085 3.155 9.466 1.00 86.50 194 THR A CA 1
A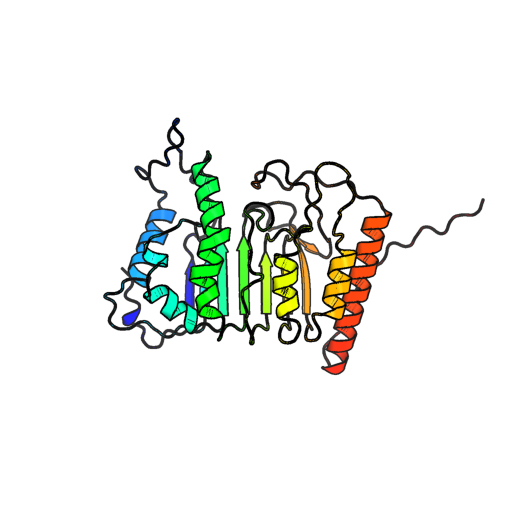TOM 1571 C C . THR A 1 194 ? 3.142 3.945 8.545 1.00 86.50 194 THR A C 1
ATOM 1573 O O . THR A 1 194 ? 3.554 4.726 7.697 1.00 86.50 194 THR A O 1
ATOM 1576 N N . CYS A 1 195 ? 1.841 3.731 8.722 1.00 90.44 195 CYS A N 1
ATOM 1577 C CA . CYS A 1 195 ? 0.792 4.481 8.049 1.00 90.44 195 CYS A CA 1
ATOM 1578 C C . CYS A 1 195 ? 0.218 5.509 9.026 1.00 90.44 195 CYS A C 1
ATOM 1580 O O . CYS A 1 195 ? -0.580 5.119 9.878 1.00 90.44 195 CYS A O 1
ATOM 1582 N N . PRO A 1 196 ? 0.648 6.780 9.002 1.00 88.38 196 PRO A N 1
ATOM 1583 C CA . PRO A 1 1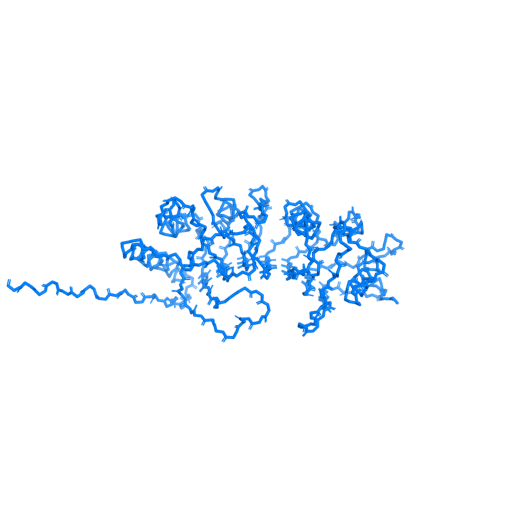96 ? 0.110 7.797 9.896 1.00 88.38 196 PRO A CA 1
ATOM 1584 C C . PRO A 1 196 ? -1.179 8.416 9.346 1.00 88.38 196 PRO A C 1
ATOM 1586 O O . PRO A 1 196 ? -1.453 8.364 8.149 1.00 88.38 196 PRO A O 1
ATOM 1589 N N . MET A 1 197 ? -1.936 9.070 10.222 1.00 88.44 197 MET A N 1
ATOM 1590 C CA . MET A 1 197 ? -2.983 10.013 9.835 1.00 88.44 197 MET A CA 1
ATOM 1591 C C . MET A 1 197 ? -2.393 11.420 9.725 1.00 88.44 197 MET A C 1
ATOM 1593 O O . MET A 1 197 ? -1.700 11.879 10.638 1.00 88.44 197 MET A O 1
ATOM 1597 N N . HIS A 1 198 ? -2.673 12.110 8.625 1.00 86.62 198 HIS A N 1
ATOM 1598 C CA . HIS A 1 198 ? -2.285 13.497 8.422 1.00 86.62 198 HIS A CA 1
ATOM 1599 C C . HIS A 1 198 ? -3.088 14.421 9.344 1.00 86.62 198 HIS A C 1
ATOM 1601 O O . HIS A 1 198 ? -4.317 14.347 9.395 1.00 86.62 198 HIS A O 1
ATOM 1607 N N . VAL A 1 199 ? -2.392 15.315 10.048 1.00 83.25 199 VAL A N 1
ATOM 1608 C CA . VAL A 1 199 ? -3.004 16.421 10.798 1.00 83.25 199 VAL A CA 1
ATOM 1609 C C . VAL A 1 199 ? -2.600 17.726 10.132 1.00 83.25 199 VAL A C 1
ATOM 1611 O O . VAL A 1 199 ? -1.407 17.983 9.947 1.00 83.25 199 VAL A O 1
ATOM 1614 N N . GLY A 1 200 ? -3.600 18.533 9.775 1.00 75.88 200 GLY A N 1
ATOM 1615 C CA . GLY A 1 200 ? -3.406 19.838 9.155 1.00 75.88 200 GLY A CA 1
ATOM 1616 C C . GLY A 1 200 ? -2.649 20.839 10.041 1.00 75.88 200 GLY A C 1
ATOM 1617 O O . GLY A 1 200 ? -2.202 20.551 11.158 1.00 75.88 200 GLY A O 1
ATOM 1618 N N . ASN A 1 201 ? -2.486 22.052 9.514 1.00 68.81 201 ASN A N 1
ATOM 1619 C CA . ASN A 1 201 ? -1.610 23.065 10.107 1.00 68.81 201 ASN A CA 1
ATOM 1620 C C . ASN A 1 201 ? -2.258 23.911 11.212 1.00 68.81 201 ASN A C 1
ATOM 1622 O O . ASN A 1 201 ? -1.521 24.537 11.969 1.00 68.81 201 ASN A O 1
ATOM 1626 N N . THR A 1 202 ? -3.588 23.969 11.299 1.00 63.06 202 THR A N 1
ATOM 1627 C CA . THR A 1 202 ? -4.269 25.050 12.032 1.00 63.06 202 THR A CA 1
ATOM 1628 C C . THR A 1 202 ? -4.774 24.672 13.417 1.00 63.06 202 THR A C 1
ATOM 1630 O O . THR A 1 202 ? -4.708 25.515 14.298 1.00 63.06 202 THR A O 1
ATOM 1633 N N . ASP A 1 203 ? -5.160 23.418 13.652 1.00 65.25 203 ASP A N 1
ATOM 1634 C CA . ASP A 1 203 ? -5.583 22.938 14.966 1.00 65.25 203 ASP A CA 1
ATOM 1635 C C . ASP A 1 203 ? -5.084 21.503 15.127 1.00 65.25 203 ASP A C 1
ATOM 1637 O O . ASP A 1 203 ? -5.274 20.684 14.231 1.00 65.25 203 ASP A O 1
ATOM 1641 N N . ASP A 1 204 ? -4.455 21.157 16.254 1.00 68.88 204 ASP A N 1
ATOM 1642 C CA . ASP A 1 204 ? -3.974 19.793 16.568 1.00 68.88 204 ASP A CA 1
ATOM 1643 C C . ASP A 1 204 ? -5.119 18.749 16.682 1.00 68.88 204 ASP A C 1
ATOM 1645 O O . ASP A 1 204 ? -4.962 17.685 17.282 1.00 68.88 204 ASP A O 1
ATOM 1649 N N . THR A 1 205 ? -6.295 19.041 16.123 1.00 80.75 205 THR A N 1
ATOM 1650 C CA . THR A 1 205 ? -7.447 18.153 16.041 1.00 80.75 205 THR A CA 1
ATOM 1651 C C . THR A 1 205 ? -7.524 17.555 14.634 1.00 80.75 205 THR A C 1
ATOM 1653 O O . THR A 1 205 ? -7.764 18.279 13.669 1.00 80.75 205 THR A O 1
ATOM 1656 N N . PRO A 1 206 ? -7.339 16.235 14.478 1.00 83.31 206 PRO A N 1
ATOM 1657 C CA . PRO A 1 206 ? -7.495 15.582 13.186 1.00 83.31 206 PRO A CA 1
ATOM 1658 C C . PRO A 1 206 ? -8.955 15.664 12.726 1.00 83.31 206 PRO A C 1
ATOM 1660 O O . PRO A 1 206 ? -9.858 15.264 13.457 1.00 83.31 206 PRO A O 1
ATOM 1663 N N . LEU A 1 207 ? -9.185 16.111 11.489 1.00 86.94 207 LEU A N 1
ATOM 1664 C CA . LEU A 1 207 ? -10.517 16.076 10.866 1.00 86.94 207 LEU A CA 1
ATOM 1665 C C . LEU A 1 207 ? -11.002 14.637 10.645 1.00 86.94 207 LEU A C 1
ATOM 1667 O O . LEU A 1 207 ? -12.194 14.340 10.727 1.00 86.94 207 LEU A O 1
ATOM 1671 N N . ARG A 1 208 ? -10.056 13.721 10.421 1.00 89.19 208 ARG A N 1
ATOM 1672 C CA . ARG A 1 208 ? -10.293 12.289 10.259 1.00 89.19 208 ARG A CA 1
ATOM 1673 C C . ARG A 1 208 ? -9.501 11.514 11.320 1.00 89.19 208 ARG A C 1
ATOM 1675 O O . ARG A 1 208 ? -8.430 11.016 11.010 1.00 89.19 208 ARG A O 1
ATOM 1682 N N . PRO A 1 209 ? -9.947 11.427 12.586 1.00 92.12 209 PRO A N 1
ATOM 1683 C CA . PRO A 1 209 ? -9.246 10.623 13.584 1.00 92.12 209 PRO A CA 1
ATOM 1684 C C . PRO A 1 209 ? -9.313 9.130 13.242 1.00 92.12 209 PRO A C 1
ATOM 1686 O O . PRO A 1 209 ? -10.251 8.660 12.587 1.00 92.12 209 PRO A O 1
ATOM 1689 N N . TRP A 1 210 ? -8.354 8.362 13.757 1.00 93.81 210 TRP A N 1
ATOM 1690 C CA . TRP A 1 210 ? -8.324 6.906 13.599 1.00 93.81 210 TRP A CA 1
ATOM 1691 C C . TRP A 1 210 ? -9.591 6.226 14.118 1.00 93.81 210 TRP A C 1
ATOM 1693 O O . TRP A 1 210 ? -10.007 5.215 13.558 1.00 93.81 210 TRP A O 1
ATOM 1703 N N . ALA A 1 211 ? -10.244 6.786 15.138 1.00 94.88 211 ALA A N 1
ATOM 1704 C CA . ALA A 1 211 ? -11.501 6.275 15.663 1.00 94.88 211 ALA A CA 1
ATOM 1705 C C . ALA A 1 211 ? -12.584 6.128 14.582 1.00 94.88 211 ALA A C 1
ATOM 1707 O O . ALA A 1 211 ? -13.243 5.088 14.516 1.00 94.88 211 ALA A O 1
ATOM 1708 N N . LEU A 1 212 ? -12.720 7.122 13.695 1.00 95.62 212 LEU A N 1
ATOM 1709 C CA . LEU A 1 212 ? -13.677 7.066 12.585 1.00 95.62 212 LEU A CA 1
ATOM 1710 C C . LEU A 1 212 ? -13.266 6.032 11.534 1.00 95.62 212 LEU A C 1
ATOM 1712 O O . LEU A 1 212 ? -14.117 5.309 11.014 1.00 95.62 212 LEU A O 1
ATOM 1716 N N . LEU A 1 213 ? -11.966 5.925 11.248 1.00 95.75 213 LEU A N 1
ATOM 1717 C CA . LEU A 1 213 ? -11.447 4.928 10.314 1.00 95.75 213 LEU A CA 1
ATOM 1718 C C . LEU A 1 213 ? -11.710 3.504 10.820 1.00 95.75 213 LEU A C 1
ATOM 1720 O O . LEU A 1 213 ? -12.226 2.673 10.076 1.00 95.75 213 LEU A O 1
ATOM 1724 N N . TYR A 1 214 ? -11.414 3.224 12.092 1.00 97.06 214 TYR A N 1
ATOM 1725 C CA . TYR A 1 214 ? -11.657 1.914 12.699 1.00 97.06 214 TYR A CA 1
ATOM 1726 C C . TYR A 1 214 ? -13.141 1.558 12.739 1.00 97.06 214 TYR A C 1
ATOM 1728 O O . TYR A 1 214 ? -13.491 0.403 12.494 1.00 97.06 214 TYR A O 1
ATOM 1736 N N . GLN A 1 215 ? -14.017 2.535 12.989 1.00 97.75 215 GLN A N 1
ATOM 1737 C CA . GLN A 1 215 ? -15.458 2.328 12.875 1.00 97.75 215 GLN A CA 1
ATOM 1738 C C . GLN A 1 215 ? -15.836 1.916 11.447 1.00 97.75 215 GLN A C 1
ATOM 1740 O O . GLN A 1 215 ? -16.454 0.870 11.251 1.00 97.75 215 GLN A O 1
ATOM 1745 N N . ARG A 1 216 ? -15.383 2.662 10.431 1.00 97.81 216 ARG A N 1
ATOM 1746 C CA . ARG A 1 216 ? -15.673 2.318 9.032 1.00 97.81 216 ARG A CA 1
ATOM 1747 C C . ARG A 1 216 ? -15.085 0.963 8.636 1.00 97.81 216 ARG A C 1
ATOM 1749 O O . ARG A 1 216 ? -15.739 0.206 7.922 1.00 97.81 216 ARG A O 1
ATOM 1756 N N . PHE A 1 217 ? -13.881 0.628 9.093 1.00 98.25 217 PHE A N 1
ATOM 1757 C CA . PHE A 1 217 ? -13.274 -0.681 8.856 1.00 98.25 217 PHE A CA 1
ATOM 1758 C C . PHE A 1 217 ? -14.081 -1.806 9.501 1.00 98.25 217 PHE A C 1
ATOM 1760 O O . PHE A 1 217 ? -14.302 -2.834 8.860 1.00 98.25 217 PHE A O 1
ATOM 1767 N N . SER A 1 218 ? -14.577 -1.604 10.724 1.00 98.19 218 SER A N 1
ATOM 1768 C CA . SER A 1 218 ? -15.477 -2.549 11.390 1.00 98.19 218 SER A CA 1
ATOM 1769 C C . SER A 1 218 ? -16.716 -2.825 10.533 1.00 98.19 218 SER A C 1
ATOM 1771 O O . SER A 1 218 ? -17.057 -3.991 10.318 1.00 98.19 218 SER A O 1
ATOM 1773 N N . ASP A 1 219 ? -17.323 -1.774 9.981 1.00 98.38 219 ASP A N 1
ATOM 1774 C CA . ASP A 1 219 ? -18.558 -1.864 9.197 1.00 98.38 219 ASP A CA 1
ATOM 1775 C C . ASP A 1 219 ? -18.343 -2.454 7.796 1.00 98.38 219 ASP A C 1
ATOM 1777 O O . ASP A 1 219 ? -19.170 -3.222 7.301 1.00 98.38 219 ASP A O 1
ATOM 1781 N N . LYS A 1 220 ? -17.251 -2.075 7.121 1.00 98.56 220 LYS A N 1
ATOM 1782 C CA . LYS A 1 220 ? -17.046 -2.370 5.694 1.00 98.56 220 LYS A CA 1
ATOM 1783 C C . LYS A 1 220 ? -16.170 -3.587 5.433 1.00 98.56 220 LYS A C 1
ATOM 1785 O O . LYS A 1 220 ? -16.435 -4.308 4.474 1.00 98.56 220 LYS A O 1
ATOM 1790 N N . LEU A 1 221 ? -15.162 -3.861 6.264 1.00 98.62 221 LEU A N 1
ATOM 1791 C CA . LEU A 1 221 ? -14.219 -4.966 6.051 1.00 98.62 221 LEU A CA 1
ATOM 1792 C C . LEU A 1 221 ? -14.770 -6.290 6.583 1.00 98.62 221 LEU A C 1
ATOM 1794 O O . LEU A 1 221 ? -14.169 -6.926 7.439 1.00 98.62 221 LEU A O 1
ATOM 1798 N N . THR A 1 222 ? -15.947 -6.686 6.107 1.00 98.44 222 THR A N 1
ATOM 1799 C CA . THR A 1 222 ? -16.733 -7.826 6.610 1.00 98.44 222 THR A CA 1
ATOM 1800 C C . THR A 1 222 ? -16.024 -9.182 6.565 1.00 98.44 222 THR A C 1
ATOM 1802 O O . THR A 1 222 ? -16.315 -10.031 7.404 1.00 98.44 222 THR A O 1
ATOM 1805 N N . ALA A 1 223 ? -15.080 -9.380 5.640 1.00 98.50 223 ALA A N 1
ATOM 1806 C CA . ALA A 1 223 ? -14.309 -10.618 5.505 1.00 98.50 223 ALA A CA 1
ATOM 1807 C C . ALA A 1 223 ? -12.980 -10.617 6.282 1.00 98.50 223 ALA A C 1
ATOM 1809 O O . ALA A 1 223 ? -12.274 -11.624 6.268 1.00 98.50 223 ALA A O 1
ATOM 1810 N N . LEU A 1 224 ? -12.636 -9.513 6.956 1.00 98.69 224 LEU A N 1
ATOM 1811 C CA . LEU A 1 224 ? -11.335 -9.352 7.598 1.00 98.69 224 LEU A CA 1
ATOM 1812 C C . LEU A 1 224 ? -11.206 -10.230 8.845 1.00 98.69 224 LEU A C 1
ATOM 1814 O O . LEU A 1 224 ? -12.052 -10.179 9.745 1.00 98.69 224 LEU A O 1
ATOM 1818 N N . LEU A 1 225 ? -10.113 -10.989 8.893 1.00 98.44 225 LEU A N 1
ATOM 1819 C CA . LEU A 1 225 ? -9.758 -11.936 9.952 1.00 98.44 225 LEU A CA 1
ATOM 1820 C C . LEU A 1 225 ? -8.447 -11.570 10.636 1.00 98.44 225 LEU A C 1
ATOM 1822 O O . LEU A 1 225 ? -8.223 -11.966 11.776 1.00 98.44 225 LEU A O 1
ATOM 1826 N N . GLU A 1 226 ? -7.575 -10.842 9.955 1.00 97.75 226 GLU A N 1
ATOM 1827 C CA . GLU A 1 226 ? -6.277 -10.435 10.465 1.00 97.75 226 GLU A CA 1
ATOM 1828 C C . GLU A 1 226 ? -6.096 -8.941 10.263 1.00 97.75 226 GLU A C 1
ATOM 1830 O O . GLU A 1 226 ? -6.313 -8.402 9.178 1.00 97.75 226 GLU A O 1
ATOM 1835 N N . PHE A 1 227 ? -5.695 -8.271 11.337 1.00 96.69 227 PHE A N 1
ATOM 1836 C CA . PHE A 1 227 ? -5.338 -6.868 11.304 1.00 96.69 227 PHE A CA 1
ATOM 1837 C C . PHE A 1 227 ? -4.076 -6.656 12.120 1.00 96.69 227 PHE A C 1
ATOM 1839 O O . PHE A 1 227 ? -3.994 -7.088 13.273 1.00 96.69 227 PHE A O 1
ATOM 1846 N N . LYS A 1 228 ? -3.108 -5.960 11.531 1.00 92.94 228 LYS A N 1
ATOM 1847 C CA . LYS A 1 228 ? -1.894 -5.549 12.225 1.00 92.94 228 LYS A CA 1
ATOM 1848 C C . LYS A 1 228 ? -1.580 -4.101 11.892 1.00 92.94 228 LYS A C 1
ATOM 1850 O O . LYS A 1 228 ? -1.534 -3.722 10.728 1.00 92.94 228 LYS A O 1
ATOM 1855 N N . THR A 1 229 ? -1.334 -3.307 12.928 1.00 89.31 229 THR A N 1
ATOM 1856 C CA . THR A 1 229 ? -0.794 -1.955 12.789 1.00 89.31 229 THR A CA 1
ATOM 1857 C C . THR A 1 229 ? 0.551 -1.872 13.497 1.00 89.31 229 THR A C 1
ATOM 1859 O O . THR A 1 229 ? 0.691 -2.313 14.643 1.00 89.31 229 THR A O 1
ATOM 1862 N N . LEU A 1 230 ? 1.559 -1.373 12.788 1.00 84.94 230 LEU A N 1
ATOM 1863 C CA . LEU A 1 230 ? 2.926 -1.225 13.272 1.00 84.94 230 LEU A CA 1
ATOM 1864 C C . LEU A 1 230 ? 3.351 0.232 13.160 1.00 84.94 230 LEU A C 1
ATOM 1866 O O . LEU A 1 230 ? 3.018 0.918 12.196 1.00 84.94 230 LEU A O 1
ATOM 1870 N N . ARG A 1 231 ? 4.143 0.694 14.125 1.00 78.31 231 ARG A N 1
ATOM 1871 C CA . ARG A 1 231 ? 4.772 2.011 14.074 1.00 78.31 231 ARG A CA 1
ATOM 1872 C C . ARG A 1 231 ? 6.280 1.860 14.229 1.00 78.31 231 ARG A C 1
ATOM 1874 O O . ARG A 1 231 ? 6.751 1.358 15.249 1.00 78.31 231 ARG A O 1
ATOM 1881 N N . ARG A 1 232 ? 7.034 2.320 13.230 1.00 72.69 232 ARG A N 1
ATOM 1882 C CA . ARG A 1 232 ? 8.488 2.517 13.343 1.00 72.69 232 ARG A CA 1
ATOM 1883 C C . ARG A 1 232 ? 8.788 3.861 14.015 1.00 72.69 232 ARG A C 1
ATOM 1885 O O . ARG A 1 232 ? 7.917 4.727 14.105 1.00 72.69 232 ARG A O 1
ATOM 1892 N N . THR A 1 233 ? 10.005 4.055 14.505 1.00 64.88 233 THR A N 1
ATOM 1893 C CA . THR A 1 233 ? 10.398 5.317 15.159 1.00 64.88 233 THR A CA 1
ATOM 1894 C C . THR A 1 233 ? 10.724 6.437 14.170 1.00 64.88 233 THR A C 1
ATOM 1896 O O . THR A 1 233 ? 10.598 7.601 14.538 1.00 64.88 233 THR A O 1
ATOM 1899 N N . GLY A 1 234 ? 10.993 6.104 12.900 1.00 65.38 234 GLY A N 1
ATOM 1900 C CA . GLY A 1 234 ? 11.363 7.068 11.856 1.00 65.38 234 GLY A CA 1
ATOM 1901 C C . GLY A 1 234 ? 10.966 6.629 10.452 1.00 65.38 234 GLY A C 1
ATOM 1902 O O . GLY A 1 234 ? 10.254 5.631 10.289 1.00 65.38 234 GLY A O 1
ATOM 1903 N N . TRP A 1 235 ? 11.383 7.429 9.472 1.00 68.69 235 TRP A N 1
ATOM 1904 C CA . TRP A 1 235 ? 11.274 7.155 8.037 1.00 68.69 235 TRP A CA 1
ATOM 1905 C C . TRP A 1 235 ? 12.610 6.624 7.502 1.00 68.69 235 TRP A C 1
ATOM 1907 O O . TRP A 1 235 ? 13.661 6.829 8.110 1.00 68.69 235 TRP A O 1
ATOM 1917 N N . GLY A 1 236 ? 12.581 5.963 6.347 1.00 62.78 236 GLY A N 1
ATOM 1918 C CA . GLY A 1 236 ? 13.782 5.418 5.721 1.00 62.78 236 GLY A CA 1
ATOM 1919 C C . GLY A 1 236 ? 14.236 4.054 6.253 1.00 62.78 236 GLY A C 1
ATOM 1920 O O . GLY A 1 236 ? 13.724 3.510 7.232 1.00 62.78 236 GLY A O 1
ATOM 1921 N N . LEU A 1 237 ? 15.254 3.517 5.579 1.00 59.44 237 LEU A N 1
ATOM 1922 C CA . LEU A 1 237 ? 15.860 2.204 5.830 1.00 59.44 237 LEU A CA 1
ATOM 1923 C C . LEU A 1 237 ? 16.636 2.090 7.164 1.00 59.44 237 LEU A C 1
ATOM 1925 O O . LEU A 1 237 ? 17.055 0.999 7.539 1.00 59.44 237 LEU A O 1
ATOM 1929 N N . HIS A 1 238 ? 16.857 3.196 7.883 1.00 52.69 238 HIS A N 1
ATOM 1930 C CA . HIS A 1 238 ? 17.674 3.239 9.106 1.00 52.69 238 HIS A CA 1
ATOM 1931 C C . HIS A 1 238 ? 16.910 2.941 10.400 1.00 52.69 238 HIS A C 1
ATOM 1933 O O . HIS A 1 238 ? 17.530 2.672 11.424 1.00 52.69 238 HIS A O 1
ATOM 1939 N N . GLU A 1 239 ? 15.579 3.016 10.382 1.00 53.72 239 GLU A N 1
ATOM 1940 C CA . GLU A 1 239 ? 14.758 2.974 11.599 1.00 53.72 239 GLU A CA 1
ATOM 1941 C C . GLU A 1 239 ? 13.816 1.765 11.637 1.00 53.72 239 GLU A C 1
ATOM 1943 O O . GLU A 1 239 ? 12.698 1.821 12.154 1.00 53.72 239 GLU A O 1
ATOM 1948 N N . HIS A 1 240 ? 14.270 0.640 11.081 1.00 53.16 240 HIS A N 1
ATOM 1949 C CA . HIS A 1 240 ? 13.516 -0.613 11.103 1.00 53.16 240 HIS A CA 1
ATOM 1950 C C . HIS A 1 240 ? 13.495 -1.303 12.475 1.00 53.16 240 HIS A C 1
ATOM 1952 O O . HIS A 1 240 ? 12.585 -2.097 12.729 1.00 53.16 240 HIS A O 1
ATOM 1958 N N . ASP A 1 241 ? 14.442 -0.978 13.358 1.00 50.81 241 ASP A N 1
ATOM 1959 C CA . ASP A 1 241 ? 14.772 -1.839 14.501 1.00 50.81 241 ASP A CA 1
ATOM 1960 C C . ASP A 1 241 ? 13.930 -1.595 15.760 1.00 50.81 241 ASP A C 1
ATOM 1962 O O . ASP A 1 241 ? 13.957 -2.402 16.687 1.00 50.81 241 ASP A O 1
ATOM 1966 N N . LYS A 1 242 ? 13.119 -0.529 15.806 1.00 55.19 242 LYS A N 1
ATOM 1967 C CA . LYS A 1 242 ? 12.190 -0.286 16.923 1.00 55.19 242 LYS A CA 1
ATOM 1968 C C . LYS A 1 242 ? 10.757 -0.217 16.423 1.00 55.19 242 LYS A C 1
ATOM 1970 O O . LYS A 1 242 ? 10.223 0.849 16.122 1.00 55.19 242 LYS A O 1
ATOM 1975 N N . ARG A 1 243 ? 10.131 -1.390 16.339 1.00 59.12 243 ARG A N 1
ATOM 1976 C CA . ARG A 1 243 ? 8.692 -1.521 16.102 1.00 59.12 243 ARG A CA 1
ATOM 1977 C C . ARG A 1 243 ? 7.977 -1.445 17.442 1.00 59.12 243 ARG A C 1
ATOM 1979 O O . ARG A 1 243 ? 8.099 -2.351 18.260 1.00 59.12 243 ARG A O 1
ATOM 1986 N N . LEU A 1 244 ? 7.243 -0.361 17.664 1.00 59.34 244 LEU A N 1
ATOM 1987 C CA . LEU A 1 244 ? 6.266 -0.311 18.745 1.00 59.34 244 LEU A CA 1
ATOM 1988 C C . LEU A 1 244 ? 4.951 -0.866 18.192 1.00 59.34 244 LEU A C 1
ATOM 1990 O O . LEU A 1 244 ? 4.427 -0.365 17.192 1.00 59.34 244 LEU A O 1
ATOM 1994 N N . GLU A 1 245 ? 4.444 -1.934 18.804 1.00 56.38 245 GLU A N 1
ATOM 1995 C CA . GLU A 1 245 ? 3.134 -2.480 18.449 1.00 56.38 245 GLU A CA 1
ATOM 1996 C C . GLU A 1 245 ? 2.013 -1.546 18.948 1.00 56.38 245 GLU A C 1
ATOM 1998 O O . GLU A 1 245 ? 2.126 -0.923 20.004 1.00 56.38 245 GLU A O 1
ATOM 2003 N N . LEU A 1 246 ? 0.926 -1.444 18.171 1.00 57.12 246 LEU A N 1
ATOM 2004 C CA . LEU A 1 246 ? -0.322 -0.748 18.530 1.00 57.12 246 LEU A CA 1
ATOM 2005 C C . LEU A 1 246 ? -0.204 0.751 18.874 1.00 57.12 246 LEU A C 1
ATOM 2007 O O . LEU A 1 246 ? -0.706 1.218 19.898 1.00 57.12 246 LEU A O 1
ATOM 2011 N N . GLN A 1 247 ? 0.356 1.554 17.970 1.00 59.81 247 GLN A N 1
ATOM 2012 C CA . GLN A 1 247 ? 0.136 3.003 18.005 1.00 59.81 247 GLN A CA 1
ATOM 2013 C C . GLN A 1 247 ? -0.429 3.487 16.677 1.00 59.81 247 GLN A C 1
ATOM 2015 O O . GLN A 1 247 ? 0.250 3.400 15.662 1.00 59.81 247 GLN A O 1
ATOM 2020 N N . SER A 1 248 ? -1.651 4.024 16.710 1.00 62.88 248 SER A N 1
ATOM 2021 C CA . SER A 1 248 ? -2.260 4.770 15.608 1.00 62.88 248 SER A CA 1
ATOM 2022 C C . SER A 1 248 ? -1.533 6.116 15.477 1.00 62.88 248 SER A C 1
ATOM 2024 O O . SER A 1 248 ? -1.760 7.003 16.308 1.00 62.88 248 SER A O 1
ATOM 2026 N N . PRO A 1 249 ? -0.586 6.279 14.538 1.00 74.25 249 PRO A N 1
ATOM 2027 C CA . PRO A 1 249 ? 0.264 7.455 14.520 1.00 74.25 249 PRO A CA 1
ATOM 2028 C C . PRO A 1 249 ? -0.477 8.628 13.880 1.00 74.25 249 PRO A C 1
ATOM 2030 O O . PRO A 1 249 ? -1.257 8.455 12.943 1.00 74.25 249 PRO A O 1
ATOM 2033 N N . TYR A 1 250 ? -0.171 9.828 14.353 1.00 74.94 250 TYR A N 1
ATOM 2034 C CA . TYR A 1 250 ? -0.538 11.078 13.702 1.00 74.94 250 TYR A CA 1
ATOM 2035 C C . TYR A 1 250 ? 0.734 11.819 13.330 1.00 74.94 250 TYR A C 1
ATOM 2037 O O . TYR A 1 250 ? 1.684 11.847 14.119 1.00 74.94 250 TYR A O 1
ATOM 2045 N N . GLU A 1 251 ? 0.754 12.412 12.143 1.00 71.94 251 GLU A N 1
ATOM 2046 C CA . GLU A 1 251 ? 1.906 13.154 11.644 1.00 71.94 251 GLU A CA 1
ATOM 2047 C C . GLU A 1 251 ? 1.462 14.471 11.001 1.00 71.94 251 GLU A C 1
ATOM 2049 O O . GLU A 1 251 ? 0.501 14.526 10.228 1.00 71.94 251 GLU A O 1
ATOM 2054 N N . ARG A 1 252 ? 2.194 15.547 11.310 1.00 66.31 252 ARG A N 1
ATOM 2055 C CA . ARG A 1 252 ? 2.108 16.816 10.584 1.00 66.31 252 ARG A CA 1
ATOM 2056 C C . ARG A 1 252 ? 3.187 16.818 9.510 1.00 66.31 252 ARG A C 1
ATOM 2058 O O . ARG A 1 252 ? 4.373 16.764 9.834 1.00 66.31 252 ARG A O 1
ATOM 2065 N N . SER A 1 253 ? 2.793 16.890 8.243 1.00 59.31 253 SER A N 1
ATOM 2066 C CA . SER A 1 253 ? 3.771 17.080 7.169 1.00 59.31 253 SER A CA 1
ATOM 2067 C C . SER A 1 253 ? 4.284 18.516 7.234 1.00 59.31 253 SER A C 1
ATOM 2069 O O . SER A 1 253 ? 3.515 19.452 7.044 1.00 59.31 253 SER A O 1
ATOM 2071 N N . ILE A 1 254 ? 5.565 18.694 7.557 1.00 52.06 254 ILE A N 1
ATOM 2072 C CA . ILE A 1 254 ? 6.203 20.019 7.622 1.00 52.06 254 ILE A CA 1
ATOM 2073 C C . ILE A 1 254 ? 6.702 20.503 6.254 1.00 52.06 254 ILE A C 1
ATOM 2075 O O . ILE A 1 254 ? 6.920 21.696 6.077 1.00 52.06 254 ILE A O 1
ATOM 2079 N N . THR A 1 255 ? 6.885 19.596 5.293 1.00 51.56 255 THR A N 1
ATOM 2080 C CA . THR A 1 255 ? 7.602 19.874 4.035 1.00 51.56 255 THR A CA 1
ATOM 2081 C C . THR A 1 255 ? 6.942 19.275 2.793 1.00 51.56 255 THR A C 1
ATOM 2083 O O . THR A 1 255 ? 7.466 19.452 1.701 1.00 51.56 255 THR A O 1
ATOM 2086 N N . GLY A 1 256 ? 5.844 18.521 2.917 1.00 50.19 256 GLY A N 1
ATOM 2087 C CA . GLY A 1 256 ? 5.283 17.750 1.795 1.00 50.19 256 GLY A CA 1
ATOM 2088 C C . GLY A 1 256 ? 6.121 16.522 1.403 1.00 50.19 256 GLY A C 1
ATOM 2089 O O . GLY A 1 256 ? 5.555 15.552 0.924 1.00 50.19 256 GLY A O 1
ATOM 2090 N N . TYR A 1 257 ? 7.426 16.508 1.697 1.00 50.50 257 TYR A N 1
ATOM 2091 C CA . TYR A 1 257 ? 8.347 15.404 1.408 1.00 50.50 257 TYR A CA 1
ATOM 2092 C C . TYR A 1 257 ? 9.179 15.026 2.643 1.00 50.50 257 TYR A C 1
ATOM 2094 O O . TYR A 1 257 ? 9.723 15.890 3.336 1.00 50.50 257 TYR A O 1
ATOM 2102 N N . GLY A 1 258 ? 9.205 13.728 2.962 1.00 50.56 258 GLY A N 1
ATOM 2103 C CA . GLY A 1 258 ? 9.598 13.171 4.261 1.00 50.56 258 GLY A CA 1
ATOM 2104 C C . GLY A 1 258 ? 11.091 13.162 4.575 1.00 50.56 258 GLY A C 1
ATOM 2105 O O . GLY A 1 258 ? 11.742 12.121 4.500 1.00 50.56 258 GLY A O 1
ATOM 2106 N N . TYR A 1 259 ? 11.616 14.294 5.034 1.00 50.81 259 TYR A N 1
ATOM 2107 C CA . TYR A 1 259 ? 12.991 14.363 5.541 1.00 50.81 259 TYR A CA 1
ATOM 2108 C C . TYR A 1 259 ? 13.100 14.087 7.050 1.00 50.81 259 TYR A C 1
ATOM 2110 O O . TYR A 1 259 ? 14.135 13.609 7.507 1.00 50.81 259 TYR A O 1
ATOM 2118 N N . GLU A 1 260 ? 12.015 14.278 7.802 1.00 53.50 260 GLU A N 1
ATOM 2119 C CA . GLU A 1 260 ? 11.874 13.906 9.213 1.00 53.50 260 GLU A CA 1
ATOM 2120 C C . GLU A 1 260 ? 10.472 13.315 9.407 1.00 53.50 260 GLU A C 1
ATOM 2122 O O . GLU A 1 260 ? 9.526 13.762 8.748 1.00 53.50 260 GLU A O 1
ATOM 2127 N N . ARG A 1 261 ? 10.294 12.320 10.298 1.00 54.88 261 ARG A N 1
ATOM 2128 C CA . ARG A 1 261 ? 8.931 12.022 10.778 1.00 54.88 261 ARG A CA 1
ATOM 2129 C C . ARG A 1 261 ? 8.385 13.339 11.288 1.00 54.88 261 ARG A C 1
ATOM 2131 O O . ARG A 1 261 ? 9.057 13.991 12.087 1.00 54.88 261 ARG A O 1
ATOM 2138 N N . GLY A 1 262 ? 7.220 13.740 10.779 1.00 54.81 262 GLY A N 1
ATOM 2139 C CA . GLY A 1 262 ? 6.595 14.995 11.168 1.00 54.81 262 GLY A CA 1
ATOM 2140 C C . GLY A 1 262 ? 6.668 15.175 12.681 1.00 54.81 262 GLY A C 1
ATOM 2141 O O . GLY A 1 262 ? 6.566 14.191 13.421 1.00 54.81 262 GLY A O 1
ATOM 2142 N N . LYS A 1 263 ? 6.882 16.411 13.153 1.00 60.56 263 LYS A N 1
ATOM 2143 C CA . LYS A 1 263 ? 6.922 16.690 14.596 1.00 60.56 263 LYS A CA 1
ATOM 2144 C C . LYS A 1 263 ? 5.718 16.017 15.253 1.00 60.56 263 LYS A C 1
ATOM 2146 O O . LYS A 1 263 ? 4.598 16.163 14.763 1.00 60.56 263 LYS A O 1
ATOM 2151 N N . GLY A 1 264 ? 5.965 15.260 16.325 1.00 63.59 264 GLY A N 1
ATOM 2152 C CA . GLY A 1 264 ? 4.907 14.546 17.032 1.00 63.59 264 GLY A CA 1
ATOM 2153 C C . GLY A 1 264 ? 3.756 15.498 17.343 1.00 63.59 264 GLY A C 1
ATOM 2154 O O . GLY A 1 264 ? 3.963 16.535 17.974 1.00 63.59 264 GLY A O 1
ATOM 2155 N N . VAL A 1 265 ? 2.561 15.165 16.858 1.00 72.94 265 VAL A N 1
ATOM 2156 C CA . VAL A 1 265 ? 1.371 15.989 17.072 1.00 72.94 265 VAL A CA 1
ATOM 2157 C C . VAL A 1 265 ? 0.917 15.799 18.516 1.00 72.94 265 VAL A C 1
ATOM 2159 O O . VAL A 1 265 ? 0.715 14.667 18.967 1.00 72.94 265 VAL A O 1
ATOM 2162 N N . LYS A 1 266 ? 0.768 16.899 19.259 1.00 79.44 266 LYS A N 1
ATOM 2163 C CA . LYS A 1 266 ? 0.213 16.870 20.616 1.00 79.44 266 LYS A CA 1
ATOM 2164 C C . LYS A 1 266 ? -1.305 16.806 20.532 1.00 79.44 266 LYS A C 1
ATOM 2166 O O . LYS A 1 266 ? -1.988 17.819 20.567 1.00 79.44 266 LYS A O 1
ATOM 2171 N N . LEU A 1 267 ? -1.824 15.594 20.418 1.00 82.12 267 LEU A N 1
ATOM 2172 C CA . LEU A 1 267 ? -3.264 15.364 20.415 1.00 82.12 267 LEU A CA 1
ATOM 2173 C C . LEU A 1 267 ? -3.838 15.532 21.816 1.00 82.12 267 LEU A C 1
ATOM 2175 O O . LEU A 1 267 ? -3.184 15.228 22.819 1.00 82.12 267 LEU A O 1
ATOM 2179 N N . THR A 1 268 ? -5.099 15.951 21.882 1.00 86.81 268 THR A N 1
ATOM 2180 C CA . THR A 1 268 ? -5.822 15.967 23.152 1.00 86.81 268 THR A CA 1
ATOM 2181 C C . THR A 1 268 ? -5.976 14.533 23.690 1.00 86.81 268 THR A C 1
ATOM 2183 O O . THR A 1 268 ? -6.152 13.589 22.907 1.00 86.81 268 THR A O 1
ATOM 2186 N N . PRO A 1 269 ? -5.955 14.328 25.023 1.00 87.19 269 PRO A N 1
ATOM 2187 C CA . PRO A 1 269 ? -6.153 13.004 25.620 1.00 87.19 269 PRO A CA 1
ATOM 2188 C C . PRO A 1 269 ? -7.446 12.311 25.167 1.00 87.19 269 PRO A C 1
ATOM 2190 O O . PRO A 1 269 ? -7.479 11.089 25.037 1.00 87.19 269 PRO A O 1
ATOM 2193 N N . ASN A 1 270 ? -8.489 13.092 24.866 1.00 89.31 270 ASN A N 1
ATOM 2194 C CA . ASN A 1 270 ? -9.779 12.587 24.402 1.00 89.31 270 ASN A CA 1
ATOM 2195 C C . ASN A 1 270 ? -9.682 11.906 23.029 1.00 89.31 270 ASN A C 1
ATOM 2197 O O . ASN A 1 270 ? -10.257 10.834 22.855 1.00 89.31 270 ASN A O 1
ATOM 2201 N N . VAL A 1 271 ? -8.927 12.476 22.080 1.00 88.69 271 VAL A N 1
ATOM 2202 C CA . VAL A 1 271 ? -8.721 11.873 20.747 1.00 88.69 271 VAL A CA 1
ATOM 2203 C C . VAL A 1 271 ? -7.967 10.550 20.877 1.00 88.69 271 VAL A C 1
ATOM 2205 O O . VAL A 1 271 ? -8.419 9.524 20.374 1.00 88.69 271 VAL A O 1
ATOM 2208 N N . LEU A 1 272 ? -6.869 10.542 21.639 1.00 87.31 272 LEU A N 1
ATOM 2209 C CA . LEU A 1 272 ? -6.076 9.332 21.877 1.00 87.31 272 LEU A CA 1
ATOM 2210 C C . LEU A 1 272 ? -6.895 8.223 22.549 1.00 87.31 272 LEU A C 1
ATOM 2212 O O . LEU A 1 272 ? -6.774 7.049 22.192 1.00 87.31 272 LEU A O 1
ATOM 2216 N N . GLN A 1 273 ? -7.728 8.584 23.527 1.00 89.69 273 GLN A N 1
ATOM 2217 C CA . GLN A 1 273 ? -8.599 7.629 24.199 1.00 89.69 273 GLN A CA 1
ATOM 2218 C C . GLN A 1 273 ? -9.678 7.089 23.252 1.00 89.69 273 GLN A C 1
ATOM 2220 O O . GLN A 1 273 ? -9.907 5.878 23.232 1.00 89.69 273 GLN A O 1
ATOM 2225 N N . ALA A 1 274 ? -10.301 7.951 22.443 1.00 92.00 274 ALA A N 1
ATOM 2226 C CA . ALA A 1 274 ? -11.286 7.543 21.446 1.00 92.00 274 ALA A CA 1
ATOM 2227 C C . ALA A 1 274 ? -10.688 6.556 20.430 1.00 92.00 274 ALA A C 1
ATOM 2229 O O . ALA A 1 274 ? -11.288 5.512 20.170 1.00 92.00 274 ALA A O 1
ATOM 2230 N N . ASP A 1 275 ? -9.476 6.816 19.931 1.00 91.62 275 ASP A N 1
ATOM 2231 C CA . ASP A 1 275 ? -8.785 5.925 18.992 1.00 91.62 275 ASP A CA 1
ATOM 2232 C C . ASP A 1 275 ? -8.486 4.552 19.597 1.00 91.62 275 ASP A C 1
ATOM 2234 O O . ASP A 1 275 ? -8.669 3.528 18.936 1.00 91.62 275 ASP A O 1
ATOM 2238 N N . ARG A 1 276 ? -8.049 4.504 20.864 1.00 90.19 276 ARG A N 1
ATOM 2239 C CA . ARG A 1 276 ? -7.783 3.241 21.577 1.00 90.19 276 ARG A CA 1
ATOM 2240 C C . ARG A 1 276 ? -9.053 2.424 21.772 1.00 90.19 276 ARG A C 1
ATOM 2242 O O . ARG A 1 276 ? -9.048 1.215 21.538 1.00 90.19 276 ARG A O 1
ATOM 2249 N N . VAL A 1 277 ? -10.139 3.077 22.188 1.00 93.31 277 VAL A N 1
ATOM 2250 C CA . VAL A 1 277 ? -11.447 2.429 22.352 1.00 93.31 277 VAL A CA 1
ATOM 2251 C C . VAL A 1 277 ? -11.948 1.898 21.008 1.00 93.31 277 VAL A C 1
ATOM 2253 O O . VAL A 1 277 ? -12.366 0.742 20.930 1.00 93.31 277 VAL A O 1
ATOM 2256 N N . ALA A 1 278 ? -11.849 2.695 19.945 1.00 95.06 278 ALA A N 1
ATOM 2257 C CA . ALA A 1 278 ? -12.261 2.300 18.604 1.00 95.06 278 ALA A CA 1
ATOM 2258 C C . ALA A 1 278 ? -11.427 1.133 18.053 1.00 95.06 278 ALA A C 1
ATOM 2260 O O . ALA A 1 278 ? -12.006 0.163 17.568 1.00 95.06 278 ALA A O 1
ATOM 2261 N N . LEU A 1 279 ? -10.096 1.158 18.206 1.00 94.00 279 LEU A N 1
ATOM 2262 C CA . LEU A 1 279 ? -9.221 0.045 17.823 1.00 94.00 279 LEU A CA 1
ATOM 2263 C C . LEU A 1 279 ? -9.587 -1.237 18.578 1.00 94.00 279 LEU A C 1
ATOM 2265 O O . LEU A 1 279 ? -9.712 -2.305 17.980 1.00 94.00 279 LEU A O 1
ATOM 2269 N N . ARG A 1 280 ? -9.814 -1.142 19.893 1.00 94.38 280 ARG A N 1
ATOM 2270 C CA . ARG A 1 280 ? -10.237 -2.289 20.705 1.00 94.38 280 ARG A CA 1
ATOM 2271 C C . ARG A 1 280 ? -11.576 -2.854 20.231 1.00 94.38 280 ARG A C 1
ATOM 2273 O O . ARG A 1 280 ? -11.724 -4.071 20.155 1.00 94.38 280 ARG A O 1
ATOM 2280 N N . ASN A 1 281 ? -12.544 -1.996 19.915 1.00 96.75 281 ASN A N 1
ATOM 2281 C CA . ASN A 1 281 ? -13.844 -2.421 19.393 1.00 96.75 281 ASN A CA 1
ATOM 2282 C C . ASN A 1 281 ? -13.716 -3.073 18.014 1.00 96.75 281 ASN A C 1
ATOM 2284 O O . ASN A 1 281 ? -14.281 -4.140 17.796 1.00 96.75 281 ASN A O 1
ATOM 2288 N N . PHE A 1 282 ? -12.905 -2.503 17.128 1.00 97.38 282 PHE A N 1
ATOM 2289 C CA . PHE A 1 282 ? -12.616 -3.084 15.822 1.00 97.38 282 PHE A CA 1
ATOM 2290 C C . PHE A 1 282 ? -11.983 -4.480 15.937 1.00 97.38 282 PHE A C 1
ATOM 2292 O O . PHE A 1 282 ? -12.454 -5.431 15.313 1.00 97.38 282 PHE A O 1
ATOM 2299 N N . LEU A 1 283 ? -10.981 -4.647 16.805 1.00 96.62 283 LEU A N 1
ATOM 2300 C CA . LEU A 1 283 ? -10.356 -5.949 17.057 1.00 96.62 283 LEU A CA 1
ATOM 2301 C C . LEU A 1 283 ? -11.330 -6.963 17.678 1.00 96.62 283 LEU A C 1
ATOM 2303 O O . LEU A 1 283 ? -11.271 -8.145 17.346 1.00 96.62 283 LEU A O 1
ATOM 2307 N N . ARG A 1 284 ? -12.269 -6.526 18.530 1.00 97.81 284 ARG A N 1
ATOM 2308 C CA . ARG A 1 284 ? -13.362 -7.389 19.017 1.00 97.81 284 ARG A CA 1
ATOM 2309 C C . ARG A 1 284 ? -14.250 -7.873 17.872 1.00 97.81 284 ARG A C 1
ATOM 2311 O O . ARG A 1 284 ? -14.562 -9.060 17.830 1.00 97.81 284 ARG A O 1
ATOM 2318 N N . THR A 1 285 ? -14.615 -6.990 16.942 1.00 98.31 285 THR A N 1
ATOM 2319 C CA . THR A 1 285 ? -15.388 -7.360 15.746 1.00 98.31 285 THR A CA 1
ATOM 2320 C C . THR A 1 285 ? -14.651 -8.416 14.918 1.00 98.31 285 THR A C 1
ATOM 2322 O O . THR A 1 285 ? -15.248 -9.422 14.532 1.00 98.31 285 THR A O 1
ATOM 2325 N N . ILE A 1 286 ? -13.342 -8.241 14.696 1.00 98.00 286 ILE A N 1
ATOM 2326 C CA . ILE A 1 286 ? -12.508 -9.239 14.007 1.00 98.00 286 ILE A CA 1
ATOM 2327 C C . ILE A 1 286 ? -12.484 -10.558 14.787 1.00 98.00 286 ILE A C 1
ATOM 2329 O O . ILE A 1 286 ? -12.678 -11.616 14.196 1.00 98.00 286 ILE A O 1
ATOM 2333 N N . ASN A 1 287 ? -12.310 -10.520 16.110 1.00 98.31 287 ASN A N 1
ATOM 2334 C CA . ASN A 1 287 ? -12.314 -11.723 16.946 1.00 98.31 287 ASN A CA 1
ATOM 2335 C C . ASN A 1 287 ? -13.638 -12.490 16.879 1.00 98.31 287 ASN A C 1
ATOM 2337 O O . ASN A 1 287 ? -13.609 -13.717 16.825 1.00 98.31 287 ASN A O 1
ATOM 2341 N N . GLY A 1 288 ? -14.776 -11.795 16.796 1.00 98.25 288 GLY A N 1
ATOM 2342 C CA . GLY A 1 288 ? -16.069 -12.435 16.546 1.00 98.25 288 GLY A CA 1
ATOM 2343 C C . GLY A 1 288 ? -16.080 -13.220 15.230 1.00 98.25 288 GLY A C 1
ATOM 2344 O O . GLY A 1 288 ? -16.514 -14.368 15.194 1.00 98.25 288 GLY A O 1
ATOM 2345 N N . ARG A 1 289 ? -15.516 -12.653 14.155 1.00 98.00 289 ARG A N 1
ATOM 2346 C CA . ARG A 1 289 ? -15.391 -13.336 12.850 1.00 98.00 289 ARG A CA 1
ATOM 2347 C C . ARG A 1 289 ? -14.412 -14.507 12.898 1.00 98.00 289 ARG A C 1
ATOM 2349 O O . ARG A 1 289 ? -14.702 -15.567 12.354 1.00 98.00 289 ARG A O 1
ATOM 2356 N N . ARG A 1 290 ? -13.274 -14.335 13.575 1.00 98.12 290 ARG A N 1
ATOM 2357 C CA . ARG A 1 290 ? -12.267 -15.386 13.790 1.00 98.12 290 ARG A CA 1
ATOM 2358 C C . ARG A 1 290 ? -12.848 -16.573 14.552 1.00 98.12 290 ARG A C 1
ATOM 2360 O O . ARG A 1 290 ? -12.610 -17.709 14.159 1.00 98.12 290 ARG A O 1
ATOM 2367 N N . GLN A 1 291 ? -13.659 -16.318 15.577 1.00 98.00 291 GLN A N 1
ATOM 2368 C CA . GLN A 1 291 ? -14.326 -17.361 16.355 1.00 98.00 291 GLN A CA 1
ATOM 2369 C C . GLN A 1 291 ? -15.276 -18.204 15.495 1.00 98.00 291 GLN A C 1
ATOM 2371 O O . GLN A 1 291 ? -15.261 -19.427 15.611 1.00 98.00 291 GLN A O 1
ATOM 2376 N N . LEU A 1 292 ? -16.041 -17.578 14.591 1.00 97.25 292 LEU A N 1
ATOM 2377 C CA . LEU A 1 292 ? -16.895 -18.293 13.629 1.00 97.25 292 LEU A CA 1
ATOM 2378 C C . LEU A 1 292 ? -16.097 -19.206 12.682 1.00 97.25 292 LEU A C 1
ATOM 2380 O O . LEU A 1 292 ? -16.658 -20.138 12.119 1.00 97.25 292 LEU A O 1
ATOM 2384 N N . GLN A 1 293 ? -14.798 -18.944 12.512 1.00 96.38 293 GLN A N 1
ATOM 2385 C CA . GLN A 1 293 ? -13.875 -19.756 11.716 1.00 96.38 293 GLN A CA 1
ATOM 2386 C C . GLN A 1 293 ? -12.939 -20.626 12.569 1.00 96.38 293 GLN A C 1
ATOM 2388 O O . GLN A 1 293 ? -11.972 -21.172 12.046 1.00 96.38 293 GLN A O 1
ATOM 2393 N N . HIS A 1 294 ? -13.199 -20.752 13.874 1.00 97.12 294 HIS A N 1
ATOM 2394 C CA . HIS A 1 294 ? -12.370 -21.517 14.813 1.00 97.12 294 HIS A CA 1
ATOM 2395 C C . HIS A 1 294 ? -10.899 -21.059 14.891 1.00 97.12 294 HIS A C 1
ATOM 2397 O O . HIS A 1 294 ? -10.004 -21.849 15.187 1.00 97.12 294 HIS A O 1
ATOM 2403 N N . LEU A 1 295 ? -10.640 -19.771 14.655 1.00 96.44 295 LEU A N 1
ATOM 2404 C CA . LEU A 1 295 ? -9.313 -19.166 14.772 1.00 96.44 295 LEU A CA 1
ATOM 2405 C C . LEU A 1 295 ? -9.099 -18.563 16.169 1.00 96.44 295 LEU A C 1
ATOM 2407 O O . LEU A 1 295 ? -10.021 -18.011 16.772 1.00 96.44 295 LEU A O 1
ATOM 2411 N N . LEU A 1 296 ? -7.855 -18.607 16.660 1.00 95.75 296 LEU A N 1
ATOM 2412 C CA . LEU A 1 296 ? -7.467 -17.988 17.936 1.00 95.75 296 LEU A CA 1
ATOM 2413 C C . LEU A 1 296 ? -7.731 -16.475 17.926 1.00 95.75 296 LEU A C 1
ATOM 2415 O O . LEU A 1 296 ? -7.439 -15.835 16.914 1.00 95.75 296 LEU A O 1
ATOM 2419 N N . PRO A 1 297 ? -8.223 -15.870 19.018 1.00 94.50 297 PRO A N 1
ATOM 2420 C CA . PRO A 1 297 ? -8.469 -14.433 19.066 1.00 94.50 297 PRO A CA 1
ATOM 2421 C C . PRO A 1 297 ? -7.164 -13.626 18.986 1.00 94.50 297 PRO A C 1
ATOM 2423 O O . PRO A 1 297 ? -6.127 -14.027 19.510 1.00 94.50 297 PRO A O 1
ATOM 2426 N N . LEU A 1 298 ? -7.234 -12.457 18.354 1.00 92.69 298 LEU A N 1
ATOM 2427 C CA . LEU A 1 298 ? -6.200 -11.428 18.397 1.00 92.69 298 LEU A CA 1
ATOM 2428 C C . LEU A 1 298 ? -6.148 -10.781 19.785 1.00 92.69 298 LEU A C 1
ATOM 2430 O O . LEU A 1 298 ? -7.178 -10.610 20.448 1.00 92.69 298 LEU A O 1
ATOM 2434 N N . VAL A 1 299 ? -4.947 -10.366 20.188 1.00 90.62 299 VAL A N 1
ATOM 2435 C CA . VAL A 1 299 ? -4.709 -9.640 21.441 1.00 90.62 299 VAL A CA 1
ATOM 2436 C C . VAL A 1 299 ? -5.366 -8.260 21.374 1.00 90.62 299 VAL A C 1
ATOM 2438 O O . VAL A 1 299 ? -5.204 -7.525 20.401 1.00 90.62 299 VAL A O 1
ATOM 2441 N N . LEU A 1 300 ? -6.116 -7.902 22.417 1.00 89.31 300 LEU A N 1
ATOM 2442 C CA . LEU A 1 300 ? -6.742 -6.587 22.533 1.00 89.31 300 LEU A CA 1
ATOM 2443 C C . LEU A 1 300 ? -5.816 -5.624 23.292 1.00 89.31 300 LEU A C 1
ATOM 2445 O O . LEU A 1 300 ? -5.315 -6.011 24.347 1.00 89.31 300 LEU A O 1
ATOM 2449 N N . PRO A 1 301 ? -5.653 -4.364 22.846 1.00 84.19 301 PRO A N 1
ATOM 2450 C CA . PRO A 1 301 ? -4.903 -3.366 23.601 1.00 84.19 301 PRO A CA 1
ATOM 2451 C C . PRO A 1 301 ? -5.550 -3.120 24.962 1.00 84.19 301 PRO A C 1
ATOM 2453 O O . PRO A 1 301 ? -6.782 -3.023 25.068 1.00 84.19 301 PRO A O 1
ATOM 2456 N N . GLU A 1 302 ? -4.724 -2.980 25.993 1.00 84.12 302 GLU A N 1
ATOM 2457 C CA . GLU A 1 302 ? -5.165 -2.506 27.300 1.00 84.12 302 GLU A CA 1
ATOM 2458 C C . GLU A 1 302 ? -5.650 -1.056 27.190 1.00 84.12 302 GLU A C 1
ATOM 2460 O O . GLU A 1 302 ? -5.039 -0.216 26.525 1.00 84.12 302 GLU A O 1
ATOM 2465 N N . LEU A 1 303 ? -6.787 -0.762 27.823 1.00 82.69 303 LEU A N 1
ATOM 2466 C CA . LEU A 1 303 ? -7.233 0.616 27.985 1.00 82.69 303 LEU A CA 1
ATOM 2467 C C . LEU A 1 303 ? -6.562 1.170 29.244 1.00 82.69 303 LEU A C 1
ATOM 2469 O O . LEU A 1 303 ? -6.539 0.462 30.253 1.00 82.69 303 LEU A O 1
ATOM 2473 N N . PRO A 1 304 ? -6.039 2.408 29.224 1.00 73.50 304 PRO A N 1
ATOM 2474 C CA . PRO A 1 304 ? -5.550 3.024 30.445 1.00 73.50 304 PRO A CA 1
ATOM 2475 C C . PRO A 1 304 ? -6.691 3.054 31.461 1.00 73.50 304 PRO A C 1
ATOM 2477 O O . PRO A 1 304 ? -7.809 3.465 31.140 1.00 73.50 304 PRO A O 1
ATOM 2480 N N . VAL A 1 305 ? -6.409 2.600 32.680 1.00 71.25 305 VAL A N 1
ATOM 2481 C CA . VAL A 1 305 ? -7.332 2.768 33.799 1.00 71.25 305 VAL A CA 1
ATOM 2482 C C . VAL A 1 305 ? -7.429 4.271 34.024 1.00 71.25 305 VAL A C 1
ATOM 2484 O O . VAL A 1 305 ? -6.440 4.901 34.397 1.00 71.25 305 VAL A O 1
ATOM 2487 N N . THR A 1 306 ? -8.585 4.873 33.735 1.00 65.00 306 THR A N 1
ATOM 2488 C CA . THR A 1 306 ? -8.858 6.239 34.189 1.00 65.00 306 THR A CA 1
ATOM 2489 C C . THR A 1 306 ? -8.637 6.235 35.695 1.00 65.00 306 THR A C 1
ATOM 2491 O O . THR A 1 306 ? -9.311 5.444 36.362 1.00 65.00 306 THR A O 1
ATOM 2494 N N . PRO A 1 307 ? -7.695 7.030 36.239 1.00 52.53 307 PRO A N 1
ATOM 2495 C CA . PRO A 1 307 ? -7.551 7.123 37.680 1.00 52.53 307 PRO A CA 1
ATOM 2496 C C . PRO A 1 307 ? -8.921 7.530 38.203 1.00 52.53 307 PRO A C 1
ATOM 2498 O O . PRO A 1 307 ? -9.455 8.561 37.786 1.00 52.53 307 PRO A O 1
ATOM 2501 N N . ALA A 1 308 ? -9.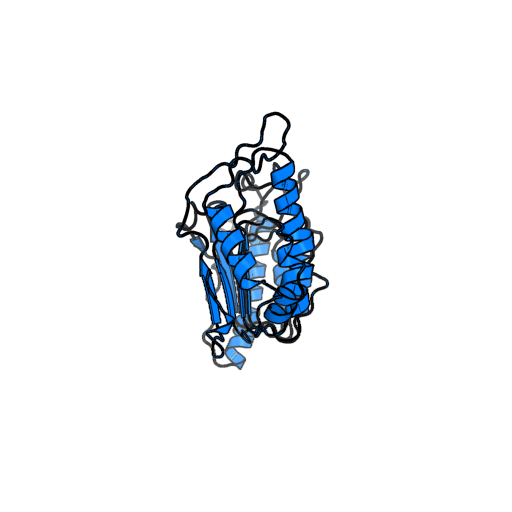531 6.652 39.004 1.00 49.38 308 ALA A N 1
ATOM 2502 C CA . ALA A 1 308 ? -10.794 6.947 39.652 1.00 49.38 308 ALA A CA 1
ATOM 2503 C C . ALA A 1 308 ? -10.622 8.320 40.288 1.00 49.38 308 ALA A C 1
ATOM 2505 O O . ALA A 1 308 ? -9.646 8.532 41.011 1.00 49.38 308 ALA A O 1
ATOM 2506 N N . SER A 1 309 ? -11.489 9.266 39.927 1.00 46.25 309 SER A N 1
ATOM 2507 C CA . SER A 1 309 ? -11.509 10.575 40.553 1.00 46.25 309 SER A CA 1
ATOM 2508 C C . SER A 1 309 ? -11.554 10.325 42.052 1.00 46.25 309 SER A C 1
ATOM 2510 O O . SER A 1 309 ? -12.553 9.825 42.565 1.00 46.25 309 SER A O 1
ATOM 2512 N N . ILE A 1 310 ? -10.434 10.566 42.732 1.00 39.44 310 ILE A N 1
ATOM 2513 C CA . ILE A 1 310 ? -10.391 10.577 44.183 1.00 39.44 310 ILE A CA 1
ATOM 2514 C C . ILE A 1 310 ? -11.254 11.781 44.533 1.00 39.44 310 ILE A C 1
ATOM 2516 O O . ILE A 1 310 ? -10.809 12.921 44.419 1.00 39.44 310 ILE A O 1
ATOM 2520 N N . CYS A 1 311 ? -12.531 11.531 44.812 1.00 43.41 311 CYS A N 1
ATOM 2521 C CA . CYS A 1 311 ? -13.387 12.499 45.467 1.00 43.41 311 CYS A CA 1
ATOM 2522 C C . CYS A 1 311 ? -12.736 12.767 46.825 1.00 43.41 311 CYS A C 1
ATOM 2524 O O . CYS A 1 311 ? -12.753 11.895 47.694 1.00 43.41 311 CYS A O 1
ATOM 2526 N N . ILE A 1 312 ? -12.076 13.920 46.935 1.00 50.09 312 ILE A N 1
ATOM 2527 C CA . ILE A 1 312 ? -11.682 14.524 48.209 1.00 50.09 312 ILE A CA 1
ATOM 2528 C C . ILE A 1 312 ? -12.901 15.266 48.744 1.00 50.09 312 ILE A C 1
ATOM 2530 O O . ILE A 1 312 ? -13.540 15.973 47.928 1.00 50.09 312 ILE A O 1
#

Secondary structure (DSSP, 8-state):
---GGG-TT--EEEEES-SS------PPPTTS---TTS--HHHHHHHHHHHHHS-TT-S-----SEEEEEEE-----GGGGSHHHHHHHHT-SEEEEEE------SHHHHHHHHHIIIIIIIIIIIHHHTTT--EEEEEEEEEEBTTTB---TT---TT--EEEEEEEPB-TT-HHHHHHHHTTTT--EEEEES-PEE--SS-SS-SS-HHHHHHHHHHH-TT--EEEEEE-SSSSTT--S--EES---EE--SSSS-SS--PBP---HHHHHHHHHHHHHHHHHHHHHHHHTTPPPPPPPPPP-PPP----

Radius of gyration: 21.14 Å; Cα contacts (8 Å, |Δi|>4): 597; chains: 1; bounding box: 45×48×77 Å